Protein AF-A0A0D2M212-F1 (afdb_monomer)

Mean predicted aligned error: 7.43 Å

Organism: NCBI:txid145388

Solvent-accessible surface area (backbone atoms only — not comparable to full-atom values): 12992 Å² total; per-residue (Å²): 137,86,79,83,84,77,84,72,86,78,61,67,94,82,59,93,62,78,84,65,58,40,66,60,49,58,57,50,43,66,72,66,81,38,54,44,72,70,79,87,78,50,67,70,30,49,52,52,36,41,69,75,49,70,38,72,49,71,44,67,70,60,29,54,20,60,76,53,78,27,37,48,73,60,90,92,49,74,48,76,52,71,95,75,75,85,77,50,74,45,52,52,50,21,56,35,40,52,46,41,50,47,68,75,39,73,93,48,60,36,34,25,71,29,61,56,52,104,40,72,70,62,45,46,55,42,41,75,64,66,34,45,63,42,66,79,60,96,60,96,64,57,69,82,61,77,86,69,51,67,67,26,36,40,32,34,18,29,58,38,62,32,46,65,55,56,46,53,43,58,75,46,51,29,35,36,38,46,26,40,18,69,70,56,54,49,52,35,52,51,39,38,59,41,26,76,70,73,40,71,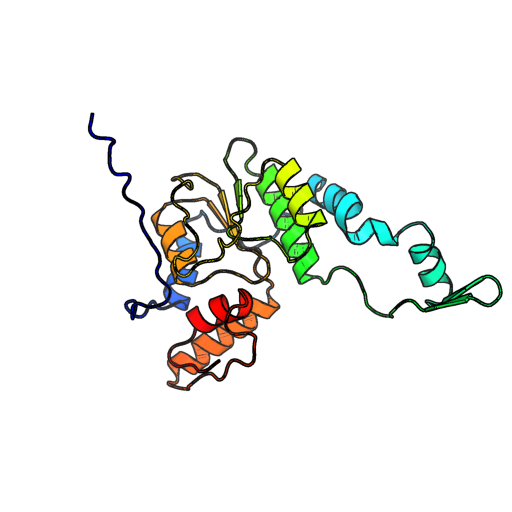44,77,47,92,60,58,76,87,37,62,44,44,46,19,42,54,45,37,37,74,42,71,50,103

pLDDT: mean 86.85, std 16.77, range [31.66, 98.56]

Nearest PDB structures (foldseek):
  3t0g-assembly1_A  TM=9.108E-01  e=2.479E-10  Escherichia coli K-12
  4eb3-assembly2_B  TM=9.133E-01  e=2.996E-10  Escherichia coli K-12
  3dnf-assembly1_A  TM=8.333E-01  e=1.025E-10  Aquifex aeolicus
  3szu-assembly1_A  TM=9.117E-01  e=1.451E-09  Escherichia coli K-12
  3t0f-assembly1_A  TM=8.831E-01  e=3.297E-09  Escherichia coli K-12

Secondary structure (DSSP, 8-state):
-PPP--------TTS------HHHHHHHHHTTS-EE-S----HHHHHHHHHHTGGGGTSHHHHHHHHTTTEEEETTEEEE--SS-S--HHHHHHHHHHHHHHHH-TTS-EEESS-SSS-HHHHHHHHHTTEEE----SSTT----TT--TT-EEEE-TT---HHHHHHHHHTT-EEEE---HHHHHHHHHHHHHHTTTPEEE--S-TT-HHHHHHHHT-SEEE-

Foldseek 3Di:
DDDDDDDFPFDAPPDPPDQDQLVVLVVVQVVLVQEAADQPPDPVLVVCCCVQFDVVCCDDPNVVCVVVVQWDDDPPDIGGHDPDDGDDPLLSLQLSLLVVVCVVCVPAQAEEAAPLDPDPSSSVVSVVSNYHHFHFDPDSGGTGPSVDAAAHEYEYHQLGAASVVSNVCVVRNYRYYYSHRVVLVVLLVVQLVVQVVVDEAEQPDDCPDSSSNRSVNSHDHYDD

Structure (mmCIF, N/CA/C/O backbone):
data_AF-A0A0D2M212-F1
#
_entry.id   AF-A0A0D2M212-F1
#
loop_
_atom_site.group_PDB
_atom_site.id
_atom_site.type_symbol
_atom_site.label_atom_id
_atom_site.label_alt_id
_atom_site.label_comp_id
_atom_site.label_asym_id
_atom_site.label_entity_id
_atom_site.label_seq_id
_atom_site.pdbx_PDB_ins_code
_atom_site.Cartn_x
_atom_site.Cartn_y
_atom_site.Cartn_z
_atom_site.occupancy
_atom_site.B_iso_or_equiv
_atom_site.auth_seq_id
_atom_site.auth_comp_id
_atom_site.auth_asym_id
_atom_site.auth_atom_id
_atom_site.pdbx_PDB_model_num
ATOM 1 N N . MET A 1 1 ? -10.800 -11.133 -42.461 1.00 39.03 1 MET A N 1
ATOM 2 C CA . MET A 1 1 ? -9.713 -10.424 -41.746 1.00 39.03 1 MET A CA 1
ATOM 3 C C . MET A 1 1 ? -9.481 -11.093 -40.395 1.00 39.03 1 MET A C 1
ATOM 5 O O . MET A 1 1 ? -10.387 -11.102 -39.574 1.00 39.03 1 MET A O 1
ATOM 9 N N . ARG A 1 2 ? -8.319 -11.727 -40.180 1.00 34.31 2 ARG A N 1
ATOM 10 C CA . ARG A 1 2 ? -7.950 -12.354 -38.897 1.00 34.31 2 ARG A CA 1
ATOM 11 C C . ARG A 1 2 ? -7.341 -11.286 -37.981 1.00 34.31 2 ARG A C 1
ATOM 13 O O . ARG A 1 2 ? -6.328 -10.701 -38.344 1.00 34.31 2 ARG A O 1
ATOM 20 N N . ARG A 1 3 ? -7.952 -11.023 -36.819 1.00 31.66 3 ARG A N 1
ATOM 21 C CA . ARG A 1 3 ? -7.343 -10.195 -35.761 1.00 31.66 3 ARG A CA 1
ATOM 22 C C . ARG A 1 3 ? -6.162 -10.951 -35.120 1.00 31.66 3 ARG A C 1
ATOM 24 O O . ARG A 1 3 ? -6.264 -12.172 -34.974 1.00 31.66 3 ARG A O 1
ATOM 31 N N . PRO A 1 4 ? -5.068 -10.276 -34.721 1.00 34.84 4 PRO A N 1
ATOM 32 C CA . PRO A 1 4 ? -3.938 -10.940 -34.083 1.00 34.84 4 PRO A CA 1
ATOM 33 C C . PRO A 1 4 ? -4.312 -11.378 -32.660 1.00 34.84 4 PRO A C 1
ATOM 35 O O . PRO A 1 4 ? -4.942 -10.627 -31.915 1.00 34.84 4 PRO A O 1
ATOM 38 N N . ARG A 1 5 ? -3.917 -12.598 -32.273 1.00 34.81 5 ARG A N 1
ATOM 39 C CA . ARG A 1 5 ? -4.005 -13.077 -30.886 1.00 34.81 5 ARG A CA 1
ATOM 40 C C . ARG A 1 5 ? -2.928 -12.377 -30.056 1.00 34.81 5 ARG A C 1
ATOM 42 O O . ARG A 1 5 ? -1.746 -12.653 -30.237 1.00 34.81 5 ARG A O 1
ATOM 49 N N . LEU A 1 6 ? -3.339 -11.509 -29.136 1.00 36.44 6 LEU A N 1
ATOM 50 C CA . LEU A 1 6 ? -2.488 -11.061 -28.036 1.00 36.44 6 LEU A CA 1
ATOM 51 C C . LEU A 1 6 ? -2.307 -12.228 -27.057 1.00 36.44 6 LEU A C 1
ATOM 53 O O . LEU A 1 6 ? -3.276 -12.816 -26.577 1.00 36.44 6 LEU A O 1
ATOM 57 N N . SER A 1 7 ? -1.051 -12.585 -26.806 1.00 40.47 7 SER A N 1
ATOM 58 C CA . SER A 1 7 ? -0.651 -13.577 -25.811 1.00 40.47 7 SER A CA 1
ATOM 59 C C . SER A 1 7 ? -0.873 -13.008 -24.405 1.00 40.47 7 SER A C 1
ATOM 61 O O . SER A 1 7 ? -0.043 -12.249 -23.910 1.00 40.47 7 SER A O 1
ATOM 63 N N . SER A 1 8 ? -1.995 -13.356 -23.768 1.00 39.81 8 SER A N 1
ATOM 64 C CA . SER A 1 8 ? -2.246 -13.075 -22.349 1.00 39.81 8 SER A CA 1
ATOM 65 C C . SER A 1 8 ? -1.469 -14.079 -21.488 1.00 39.81 8 SER A C 1
ATOM 67 O O . SER A 1 8 ? -1.813 -15.266 -21.478 1.00 39.81 8 SER A O 1
ATOM 69 N N . THR A 1 9 ? -0.447 -13.642 -20.755 1.00 40.59 9 THR A N 1
ATOM 70 C CA . THR A 1 9 ? 0.157 -14.471 -19.701 1.00 40.59 9 THR A CA 1
ATOM 71 C C . THR A 1 9 ? -0.757 -14.417 -18.479 1.00 40.59 9 THR A C 1
ATOM 73 O O . THR A 1 9 ? -0.818 -13.395 -17.800 1.00 40.59 9 THR A O 1
ATOM 76 N N . ARG A 1 10 ? -1.507 -15.501 -18.260 1.00 46.44 10 ARG A N 1
ATOM 77 C CA . ARG A 1 10 ? -2.508 -15.664 -17.194 1.00 46.44 10 ARG A CA 1
ATOM 78 C C . ARG A 1 10 ? -1.856 -16.188 -15.918 1.00 46.44 10 ARG A C 1
ATOM 80 O O . ARG A 1 10 ? -0.958 -17.022 -16.001 1.00 46.44 10 ARG A O 1
ATOM 87 N N . VAL A 1 11 ? -2.369 -15.784 -14.760 1.00 40.16 11 VAL A N 1
ATOM 88 C CA . VAL A 1 11 ? -2.070 -16.431 -13.477 1.00 40.16 11 VAL A CA 1
ATOM 89 C C . VAL A 1 11 ? -3.385 -17.007 -12.949 1.00 40.16 11 VAL A C 1
ATOM 91 O O . VAL A 1 11 ? -4.228 -16.278 -12.444 1.00 40.16 11 VAL A O 1
ATOM 94 N N . ASN A 1 12 ? -3.594 -18.313 -13.142 1.00 36.75 12 ASN A N 1
ATOM 95 C CA . ASN A 1 12 ? -4.736 -19.032 -12.571 1.00 36.75 12 ASN A CA 1
ATOM 96 C C . ASN A 1 12 ? -4.451 -19.374 -11.103 1.00 36.75 12 ASN A C 1
ATOM 98 O O . ASN A 1 12 ? -3.394 -19.922 -10.798 1.00 36.75 12 ASN A O 1
ATOM 102 N N . ALA A 1 13 ? -5.437 -19.167 -10.229 1.00 40.59 13 ALA A N 1
ATOM 103 C CA . ALA A 1 13 ? -5.390 -19.543 -8.814 1.00 40.59 13 ALA A CA 1
ATOM 104 C C . ALA A 1 13 ? -5.692 -21.037 -8.532 1.00 40.59 13 ALA A C 1
ATOM 106 O O . ALA A 1 13 ? -5.867 -21.417 -7.380 1.00 40.59 13 ALA A O 1
ATOM 107 N N . THR A 1 14 ? -5.770 -21.906 -9.548 1.00 33.16 14 THR A N 1
ATOM 108 C CA . THR A 1 14 ? -6.187 -23.319 -9.372 1.00 33.16 14 THR A CA 1
ATOM 109 C C . THR A 1 14 ? -5.356 -24.352 -10.135 1.00 33.16 14 THR A C 1
ATOM 111 O O . THR A 1 14 ? -5.768 -25.498 -10.287 1.00 33.16 14 THR A O 1
ATOM 114 N N . VAL A 1 15 ? -4.146 -24.004 -10.568 1.00 32.44 15 VAL A N 1
ATOM 115 C CA . VAL A 1 15 ? -3.160 -25.011 -10.987 1.00 32.44 15 VAL A CA 1
ATOM 116 C C . VAL A 1 15 ? -2.199 -25.183 -9.822 1.00 32.44 15 VAL A C 1
ATOM 118 O O . VAL A 1 15 ? -1.800 -24.179 -9.237 1.00 32.44 15 VAL A O 1
ATOM 121 N N . ALA A 1 16 ? -1.845 -26.422 -9.471 1.00 37.84 16 ALA A N 1
ATOM 122 C CA . ALA A 1 16 ? -0.715 -26.709 -8.594 1.00 37.84 16 ALA A CA 1
ATOM 123 C C . ALA A 1 16 ? 0.547 -26.120 -9.244 1.00 37.84 16 ALA A C 1
ATOM 125 O O . ALA A 1 16 ? 1.235 -26.779 -10.016 1.00 37.84 16 ALA A O 1
ATOM 126 N N . ALA A 1 17 ? 0.758 -24.823 -9.033 1.00 43.62 17 ALA A N 1
ATOM 127 C CA . ALA A 1 17 ? 1.899 -24.092 -9.522 1.00 43.62 17 ALA A CA 1
ATOM 128 C C . ALA A 1 17 ? 3.117 -24.690 -8.833 1.00 43.62 17 ALA A C 1
ATOM 130 O O . ALA A 1 17 ? 3.077 -24.922 -7.620 1.00 43.62 17 ALA A O 1
ATOM 131 N N . ASP A 1 18 ? 4.171 -24.949 -9.607 1.00 50.25 18 ASP A N 1
ATOM 132 C CA . ASP A 1 18 ? 5.467 -25.323 -9.061 1.00 50.25 18 ASP A CA 1
ATOM 133 C C . ASP A 1 18 ? 5.751 -24.468 -7.833 1.00 50.25 18 ASP A C 1
ATOM 135 O O . ASP A 1 18 ? 5.613 -23.243 -7.853 1.00 50.25 18 ASP A O 1
ATOM 139 N N . LYS A 1 19 ? 6.043 -25.145 -6.728 1.00 64.25 19 LYS A N 1
ATOM 140 C CA . LYS A 1 19 ? 6.086 -24.544 -5.403 1.00 64.25 19 LYS A CA 1
ATOM 141 C C . LYS A 1 19 ? 7.136 -23.433 -5.383 1.00 64.25 19 LYS A C 1
ATOM 143 O O . LYS A 1 19 ? 8.337 -23.700 -5.343 1.00 64.25 19 LYS A O 1
ATOM 148 N N . VAL A 1 20 ? 6.692 -22.182 -5.445 1.00 74.81 20 VAL A N 1
ATOM 149 C CA . VAL A 1 20 ? 7.597 -21.035 -5.491 1.00 74.81 20 VAL A CA 1
ATOM 150 C C . VAL A 1 20 ? 8.064 -20.715 -4.070 1.00 74.81 20 VAL A C 1
ATOM 152 O O . VAL A 1 20 ? 7.249 -20.411 -3.203 1.00 74.81 20 VAL A O 1
ATOM 155 N N . ASP A 1 21 ? 9.376 -20.747 -3.810 1.00 85.94 21 ASP A N 1
ATOM 156 C CA . ASP A 1 21 ? 9.927 -20.296 -2.522 1.00 85.94 21 ASP A CA 1
ATOM 157 C C . ASP A 1 21 ? 9.739 -18.772 -2.390 1.00 85.94 21 ASP A C 1
ATOM 159 O O . ASP A 1 21 ? 10.520 -17.971 -2.920 1.00 85.94 21 ASP A O 1
ATOM 163 N N . GLY A 1 22 ? 8.703 -18.362 -1.651 1.00 85.38 22 GLY A N 1
ATOM 164 C CA . GLY A 1 22 ? 8.360 -16.956 -1.431 1.00 85.38 22 GLY A CA 1
ATOM 165 C C . GLY A 1 22 ? 9.480 -16.136 -0.788 1.00 85.38 22 GLY A C 1
ATOM 166 O O . GLY A 1 22 ? 9.656 -14.955 -1.106 1.00 85.38 22 GLY A O 1
ATOM 167 N N . ARG A 1 23 ? 10.318 -16.746 0.060 1.00 85.38 23 ARG A N 1
ATOM 168 C CA . ARG A 1 23 ? 11.486 -16.066 0.638 1.00 85.38 23 ARG A CA 1
ATOM 169 C C . ARG A 1 23 ? 12.573 -15.863 -0.409 1.00 85.38 23 ARG A C 1
ATOM 171 O O . ARG A 1 23 ? 13.210 -14.806 -0.418 1.00 85.38 23 ARG A O 1
ATOM 178 N N . ALA A 1 24 ? 12.808 -16.853 -1.269 1.00 89.88 24 ALA A N 1
ATOM 179 C CA . ALA A 1 24 ? 13.764 -16.738 -2.366 1.00 89.88 24 ALA A CA 1
ATOM 180 C C . ALA A 1 24 ? 13.327 -15.654 -3.362 1.00 89.88 24 ALA A C 1
ATOM 182 O O . ALA A 1 24 ? 14.145 -14.801 -3.720 1.00 89.88 24 ALA A O 1
ATOM 183 N N . VAL A 1 25 ? 12.037 -15.608 -3.717 1.00 91.69 25 VAL A N 1
ATOM 184 C CA . VAL A 1 25 ? 11.468 -14.541 -4.554 1.00 91.69 25 VAL A CA 1
ATOM 185 C C . VAL A 1 25 ? 11.698 -13.181 -3.909 1.00 91.69 25 VAL A C 1
ATOM 187 O O . VAL A 1 25 ? 12.367 -12.344 -4.512 1.00 91.69 25 VAL A O 1
ATOM 190 N N . ARG A 1 26 ? 11.277 -12.973 -2.656 1.00 89.56 26 ARG A N 1
ATOM 191 C CA . ARG A 1 26 ? 11.462 -11.686 -1.958 1.00 89.56 26 ARG A CA 1
ATOM 192 C C . ARG A 1 26 ? 12.928 -11.264 -1.859 1.00 89.56 26 ARG A C 1
ATOM 194 O O . ARG A 1 26 ? 13.251 -10.094 -2.048 1.00 89.56 26 ARG A O 1
ATOM 201 N N . ARG A 1 27 ? 13.844 -12.205 -1.608 1.00 90.69 27 ARG A N 1
ATOM 202 C CA . ARG A 1 27 ? 15.293 -11.933 -1.616 1.00 90.69 27 ARG A CA 1
ATOM 203 C C . ARG A 1 27 ? 15.795 -11.525 -2.997 1.00 90.69 27 ARG A C 1
ATOM 205 O O . ARG A 1 27 ? 16.669 -10.668 -3.077 1.00 90.69 27 ARG A O 1
ATOM 212 N N . SER A 1 28 ? 15.264 -12.127 -4.059 1.00 94.06 28 SER A N 1
ATOM 213 C CA . SER A 1 28 ? 15.631 -11.780 -5.433 1.00 94.06 28 SER A CA 1
ATOM 214 C C . SER A 1 28 ? 15.182 -10.368 -5.818 1.00 94.06 28 SER A C 1
A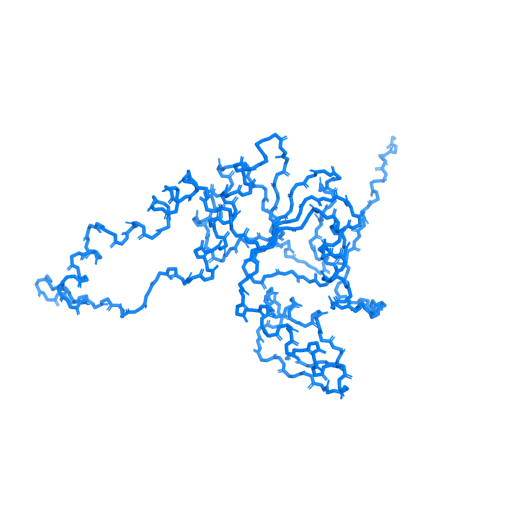TOM 216 O O . SER A 1 28 ? 15.932 -9.692 -6.513 1.00 94.06 28 SER A O 1
ATOM 218 N N . LEU A 1 29 ? 14.044 -9.880 -5.300 1.00 94.38 29 LEU A N 1
ATOM 219 C CA . LEU A 1 29 ? 13.553 -8.522 -5.580 1.00 94.38 29 LEU A CA 1
ATOM 220 C C . LEU A 1 29 ? 14.570 -7.455 -5.163 1.00 94.38 29 LEU A C 1
ATOM 222 O O . LEU A 1 29 ? 14.914 -6.588 -5.961 1.00 94.38 29 LEU A O 1
ATOM 226 N N . ASN A 1 30 ? 15.130 -7.574 -3.955 1.00 91.25 30 ASN A N 1
ATOM 227 C CA . ASN A 1 30 ? 16.130 -6.629 -3.441 1.00 91.25 30 ASN A CA 1
ATOM 228 C C . ASN A 1 30 ? 17.402 -6.563 -4.305 1.00 91.25 30 ASN A C 1
ATOM 230 O O . ASN A 1 30 ? 18.093 -5.552 -4.292 1.00 91.25 30 ASN A O 1
ATOM 234 N N . LYS A 1 31 ? 17.720 -7.624 -5.059 1.00 92.50 31 LYS A N 1
ATOM 235 C CA . LYS A 1 31 ? 18.896 -7.667 -5.944 1.00 92.50 31 LYS A CA 1
ATOM 236 C C . LYS A 1 31 ? 18.672 -6.948 -7.274 1.00 92.50 31 LYS A C 1
ATOM 238 O O . LYS A 1 31 ? 19.630 -6.728 -8.001 1.00 92.50 31 LYS A O 1
ATOM 243 N N . THR A 1 32 ? 17.425 -6.613 -7.611 1.00 92.38 32 THR A N 1
ATOM 244 C CA . THR A 1 32 ? 17.095 -6.002 -8.908 1.00 92.38 32 THR A CA 1
ATOM 245 C C . THR A 1 32 ? 17.429 -4.516 -8.989 1.00 92.38 32 THR A C 1
ATOM 247 O O . THR A 1 32 ? 17.489 -3.988 -10.093 1.00 92.38 32 THR A O 1
ATOM 250 N N . GLY A 1 33 ? 17.567 -3.832 -7.847 1.00 93.69 33 GLY A N 1
ATOM 251 C CA . GLY A 1 33 ? 17.619 -2.366 -7.788 1.00 93.69 33 GLY A CA 1
ATOM 252 C C . GLY A 1 33 ? 16.287 -1.667 -8.104 1.00 93.69 33 GLY A C 1
ATOM 253 O O . GLY A 1 33 ? 16.214 -0.452 -7.990 1.00 93.69 33 GLY A O 1
ATOM 254 N N . ARG A 1 34 ? 15.233 -2.424 -8.443 1.00 96.12 34 ARG A N 1
ATOM 255 C CA . ARG A 1 34 ? 13.911 -1.946 -8.890 1.00 96.12 34 ARG A CA 1
ATOM 256 C C . ARG A 1 34 ? 12.796 -2.271 -7.892 1.00 96.12 34 ARG A C 1
ATOM 258 O O . ARG A 1 34 ? 11.652 -2.497 -8.269 1.00 96.12 34 ARG A O 1
ATOM 265 N N . TYR A 1 35 ? 13.140 -2.413 -6.613 1.00 97.06 35 TYR A N 1
ATOM 266 C CA . TYR A 1 35 ? 12.200 -2.789 -5.556 1.00 97.06 35 TYR A CA 1
ATOM 267 C C . TYR A 1 35 ? 12.380 -1.889 -4.336 1.00 97.06 35 TYR A C 1
ATOM 269 O O . TYR A 1 35 ? 13.415 -1.923 -3.666 1.00 97.06 35 TYR A O 1
ATOM 277 N N . VAL A 1 36 ? 11.351 -1.099 -4.041 1.00 95.62 36 VAL A N 1
ATOM 278 C CA . VAL A 1 36 ? 11.317 -0.131 -2.945 1.00 95.62 36 VAL A CA 1
ATOM 279 C C . VAL A 1 36 ? 10.270 -0.557 -1.927 1.00 95.62 36 VAL A C 1
ATOM 281 O O . VAL A 1 36 ? 9.131 -0.851 -2.266 1.00 95.62 36 VAL A O 1
ATOM 284 N N . ARG A 1 37 ? 10.648 -0.560 -0.646 1.00 94.00 37 ARG A N 1
ATOM 285 C CA . ARG A 1 37 ? 9.749 -0.894 0.477 1.00 94.00 37 ARG A CA 1
ATOM 286 C C . ARG A 1 37 ? 9.812 0.124 1.616 1.00 94.00 37 ARG A C 1
ATOM 288 O O . ARG A 1 37 ? 9.262 -0.095 2.694 1.00 94.00 37 ARG A O 1
ATOM 295 N N . LYS A 1 38 ? 10.532 1.227 1.443 1.00 90.06 38 LYS A N 1
ATOM 296 C CA . LYS A 1 38 ? 10.665 2.264 2.470 1.00 90.06 38 LYS A CA 1
ATOM 297 C C . LYS A 1 38 ? 10.147 3.585 1.912 1.00 90.06 38 LYS A C 1
ATOM 299 O O . LYS A 1 38 ? 10.481 3.878 0.769 1.00 90.06 38 LYS A O 1
ATOM 304 N N . PRO A 1 39 ? 9.369 4.348 2.698 1.00 84.38 39 PRO A N 1
ATOM 305 C CA . PRO A 1 39 ? 8.999 5.698 2.315 1.00 84.38 39 PRO A CA 1
ATOM 306 C C . PRO A 1 39 ? 10.236 6.577 2.141 1.00 84.38 39 PRO A C 1
ATOM 308 O O . PRO A 1 39 ? 11.210 6.416 2.886 1.00 84.38 39 PRO A O 1
ATOM 311 N N . VAL A 1 40 ? 10.170 7.508 1.197 1.00 84.31 40 VAL A N 1
ATOM 312 C CA . VAL A 1 40 ? 11.254 8.455 0.883 1.00 84.31 40 VAL A CA 1
ATOM 313 C C . VAL A 1 40 ? 11.115 9.759 1.689 1.00 84.31 40 VAL A C 1
ATOM 315 O O . VAL A 1 40 ? 12.080 10.509 1.794 1.00 84.31 40 VAL A O 1
ATOM 318 N N . LYS A 1 41 ? 9.974 9.970 2.372 1.00 79.75 41 LYS A N 1
ATOM 319 C CA . LYS A 1 41 ? 9.641 11.177 3.157 1.00 79.75 41 LYS A CA 1
ATOM 320 C C . LYS A 1 41 ? 9.649 12.448 2.301 1.00 79.75 41 LYS A C 1
ATOM 322 O O . LYS A 1 41 ? 10.180 13.476 2.711 1.00 79.75 41 LYS A O 1
ATOM 327 N N . ASP A 1 42 ? 9.044 12.362 1.124 1.00 88.00 42 ASP A N 1
ATOM 328 C CA . ASP A 1 42 ? 8.865 13.496 0.217 1.00 88.00 42 ASP A CA 1
ATOM 329 C C . ASP A 1 42 ? 7.923 14.562 0.829 1.00 88.00 42 ASP A C 1
ATOM 331 O O . ASP A 1 42 ? 6.803 14.210 1.216 1.00 88.00 42 ASP A O 1
ATOM 335 N N . PRO A 1 43 ? 8.328 15.847 0.925 1.00 89.06 43 PRO A N 1
ATOM 336 C CA . PRO A 1 43 ? 7.494 16.910 1.491 1.00 89.06 43 PRO A CA 1
ATOM 337 C C . PRO A 1 43 ? 6.131 17.055 0.809 1.00 89.06 43 PRO A C 1
ATOM 339 O O . PRO A 1 43 ? 5.117 17.089 1.501 1.00 89.06 43 PRO A O 1
ATOM 342 N N . LYS A 1 44 ? 6.084 17.021 -0.530 1.00 90.50 44 LYS A N 1
ATOM 343 C CA . LYS A 1 44 ? 4.834 17.150 -1.297 1.00 90.50 44 LYS A CA 1
ATOM 344 C C . LYS A 1 44 ? 3.858 16.009 -0.996 1.00 90.50 44 LYS A C 1
ATOM 346 O O . LYS A 1 44 ? 2.654 16.212 -0.877 1.00 90.50 44 LYS A O 1
ATOM 351 N N . SER A 1 45 ? 4.376 14.794 -0.829 1.00 89.19 45 SER A N 1
ATOM 352 C CA . SER A 1 45 ? 3.569 13.640 -0.421 1.00 89.19 45 SER A CA 1
ATOM 353 C C . SER A 1 45 ? 3.048 13.758 1.014 1.00 89.19 45 SER A C 1
ATOM 355 O O . SER A 1 45 ? 1.976 13.236 1.307 1.00 89.19 45 SER A O 1
ATOM 357 N N . ASN A 1 46 ? 3.777 14.427 1.916 1.00 86.38 46 ASN A N 1
ATOM 358 C CA . ASN A 1 46 ? 3.290 14.689 3.274 1.00 86.38 46 ASN A CA 1
ATOM 359 C C . ASN A 1 46 ? 2.172 15.739 3.276 1.00 86.38 46 ASN A C 1
ATOM 361 O O . ASN A 1 46 ? 1.182 15.534 3.969 1.00 86.38 46 ASN A O 1
ATOM 365 N N . GLU A 1 47 ? 2.287 16.794 2.468 1.00 88.88 47 GLU A N 1
ATOM 366 C CA . GLU A 1 47 ? 1.227 17.800 2.298 1.00 88.88 47 GLU A CA 1
ATOM 367 C C . GLU A 1 47 ? -0.068 17.154 1.781 1.00 88.88 47 GLU A C 1
ATOM 369 O O . GLU A 1 47 ? -1.124 17.322 2.385 1.00 88.88 47 GLU A O 1
ATOM 374 N N . LEU A 1 48 ? 0.022 16.298 0.754 1.00 88.81 48 LEU A N 1
ATOM 375 C CA . LEU A 1 48 ? -1.128 15.525 0.262 1.00 88.81 48 LEU A CA 1
ATOM 376 C C . LEU A 1 48 ? -1.723 14.595 1.330 1.00 88.81 48 LEU A C 1
ATOM 378 O O . LEU A 1 48 ? -2.928 14.359 1.352 1.00 88.81 48 LEU A O 1
ATOM 382 N N . MET A 1 49 ? -0.896 14.030 2.213 1.00 88.94 49 MET A N 1
ATOM 383 C CA . MET A 1 49 ? -1.382 13.215 3.331 1.00 88.94 49 MET A CA 1
ATOM 384 C C . MET A 1 49 ? -2.084 14.045 4.404 1.00 88.94 49 MET A C 1
ATOM 386 O O . MET A 1 49 ? -2.993 13.533 5.057 1.00 88.94 49 MET A O 1
ATOM 390 N N . GLU A 1 50 ? -1.668 15.290 4.606 1.00 85.00 50 GLU A N 1
ATOM 391 C CA . GLU A 1 50 ? -2.320 16.208 5.530 1.00 85.00 50 GLU A CA 1
ATOM 392 C C . GLU A 1 50 ? -3.665 16.667 4.961 1.00 85.00 50 GLU A C 1
ATOM 394 O O . GLU A 1 50 ? -4.666 16.594 5.662 1.00 85.00 50 GLU A O 1
ATOM 399 N N . GLU A 1 51 ? -3.730 16.995 3.672 1.00 85.31 51 GLU A N 1
ATOM 400 C CA . GLU A 1 51 ? -4.967 17.398 2.996 1.00 85.31 51 GLU A CA 1
ATOM 401 C C . GLU A 1 51 ? -5.975 16.243 2.836 1.00 85.31 51 GLU A C 1
ATOM 403 O O . GLU A 1 51 ? -7.138 16.361 3.217 1.00 85.31 51 GLU A O 1
ATOM 408 N N . HIS A 1 52 ? -5.544 15.104 2.282 1.00 81.25 52 HIS A N 1
ATOM 409 C CA . HIS A 1 52 ? -6.436 13.996 1.908 1.00 81.25 52 HIS A CA 1
ATOM 410 C C . HIS A 1 52 ? -6.566 12.906 2.975 1.00 81.25 52 HIS A C 1
ATOM 412 O O . HIS A 1 52 ? -7.518 12.121 2.961 1.00 81.25 52 HIS A O 1
ATOM 418 N N . GLY A 1 53 ? -5.554 12.779 3.829 1.00 74.00 53 GLY A N 1
ATOM 419 C CA . GLY A 1 53 ? -5.472 11.768 4.872 1.00 74.00 53 GLY A CA 1
ATOM 420 C C . GLY A 1 53 ? -5.940 12.350 6.193 1.00 74.00 53 GLY A C 1
ATOM 421 O O . GLY A 1 53 ? -7.091 12.709 6.346 1.00 74.00 53 GLY A O 1
ATOM 422 N N . VAL A 1 54 ? -5.056 12.446 7.177 1.00 66.31 54 VAL A N 1
ATOM 423 C CA . VAL A 1 54 ? -5.424 12.691 8.582 1.00 66.31 54 VAL A CA 1
ATOM 424 C C . VAL A 1 54 ? -6.037 14.072 8.879 1.00 66.31 54 VAL A C 1
ATOM 426 O O . VAL A 1 54 ? -6.665 14.237 9.932 1.00 66.31 54 VAL A O 1
ATOM 429 N N . GLY A 1 55 ? -5.899 15.058 7.984 1.00 64.69 55 GLY A N 1
ATOM 430 C CA . GLY A 1 55 ? -6.336 16.437 8.230 1.00 64.69 55 GLY A CA 1
ATOM 431 C C . GLY A 1 55 ? -7.846 16.648 8.279 1.00 64.69 55 GLY A C 1
ATOM 432 O O . GLY A 1 55 ? -8.284 17.612 8.897 1.00 64.69 55 GLY A O 1
ATOM 433 N N . TYR A 1 56 ? -8.683 15.725 7.786 1.00 69.12 56 TYR A N 1
ATOM 434 C CA . TYR A 1 56 ? -10.143 15.843 7.983 1.00 69.12 56 TYR A CA 1
ATOM 435 C C . TYR A 1 56 ? -10.544 15.883 9.470 1.00 69.12 56 TYR A C 1
ATOM 437 O O . TYR A 1 56 ? -11.642 16.312 9.815 1.00 69.12 56 TYR A O 1
ATOM 445 N N . SER A 1 57 ? -9.661 15.424 10.364 1.00 75.06 57 SER A N 1
ATOM 446 C CA . SER A 1 57 ? -9.876 15.403 11.814 1.00 75.06 57 SER A CA 1
ATOM 447 C C . SER A 1 57 ? -9.221 16.568 12.568 1.00 75.06 57 SER A C 1
ATOM 449 O O . SER A 1 57 ? -9.304 16.605 13.799 1.00 75.06 57 SER A O 1
ATOM 451 N N . SER A 1 58 ? -8.544 17.487 11.866 1.00 79.62 58 SER A N 1
ATOM 452 C CA . SER A 1 58 ? -7.856 18.637 12.471 1.00 79.62 58 SER A CA 1
ATOM 453 C C . SER A 1 58 ? -8.738 19.884 12.573 1.00 79.62 58 SER A C 1
ATOM 455 O O . SER A 1 58 ? -8.394 20.812 13.299 1.00 79.62 58 SER A O 1
ATOM 457 N N . THR A 1 59 ? -9.897 19.897 11.908 1.00 84.38 59 THR A N 1
ATOM 458 C CA . THR A 1 59 ? -10.873 20.995 11.970 1.00 84.38 59 THR A CA 1
ATOM 459 C C . THR A 1 59 ? -12.309 20.478 12.144 1.00 84.38 59 THR A C 1
ATOM 461 O O . THR A 1 59 ? -12.570 19.272 12.147 1.00 84.38 59 THR A O 1
ATOM 464 N N . GLY A 1 60 ? -13.260 21.396 12.337 1.00 88.25 60 GLY A N 1
ATOM 465 C CA . GLY A 1 60 ? -14.687 21.080 12.428 1.00 88.25 60 GLY A CA 1
ATOM 466 C C . GLY A 1 60 ? -15.090 20.325 13.700 1.00 88.25 60 GLY A C 1
ATOM 467 O O . GLY A 1 60 ? -14.418 20.391 14.730 1.00 88.25 60 GLY A O 1
ATOM 468 N N . LEU A 1 61 ? -16.220 19.615 13.627 1.00 89.94 61 LEU A N 1
ATOM 469 C CA . LEU A 1 61 ? -16.828 18.945 14.781 1.00 89.94 61 LEU A CA 1
ATOM 470 C C . LEU A 1 61 ? -15.910 17.875 15.389 1.00 89.94 61 LEU A C 1
ATOM 472 O O . LEU A 1 61 ? -15.796 17.793 16.606 1.00 89.94 61 LEU A O 1
ATOM 476 N N . VAL A 1 62 ? -15.217 17.086 14.563 1.00 90.06 62 VAL A N 1
ATOM 477 C CA . VAL A 1 62 ? -14.310 16.031 15.048 1.00 90.06 62 VAL A CA 1
ATOM 478 C C . VAL A 1 62 ? -13.168 16.627 15.871 1.00 90.06 62 VAL A C 1
ATOM 480 O O . VAL A 1 62 ? -12.866 16.110 16.945 1.00 90.06 62 VAL A O 1
ATOM 483 N N . ALA A 1 63 ? -12.567 17.731 15.417 1.00 88.94 63 ALA A N 1
ATOM 484 C CA . ALA A 1 63 ? -11.519 18.416 16.172 1.00 88.94 63 ALA A CA 1
ATOM 485 C C . ALA A 1 63 ? -12.038 18.946 17.518 1.00 88.94 63 ALA A C 1
ATOM 487 O O . ALA A 1 63 ? -11.432 18.676 18.552 1.00 88.94 63 ALA A O 1
ATOM 488 N N . GLN A 1 64 ? -13.209 19.594 17.521 1.00 89.88 64 GLN A N 1
ATOM 489 C CA . GLN A 1 64 ? -13.856 20.078 18.749 1.00 89.88 64 GLN A CA 1
ATOM 490 C C . GLN A 1 64 ? -14.141 18.935 19.733 1.00 89.88 64 GLN A C 1
ATOM 492 O O . GLN A 1 64 ? -13.832 19.035 20.918 1.00 89.88 64 GLN A O 1
ATOM 497 N N . MET A 1 65 ? -14.673 17.813 19.240 1.00 92.88 65 MET A N 1
ATOM 498 C CA . MET A 1 65 ? -14.954 16.631 20.055 1.00 92.88 65 MET A CA 1
ATOM 499 C C . MET A 1 65 ? -13.694 16.075 20.721 1.00 92.88 65 MET A C 1
ATOM 501 O O . MET A 1 65 ? -13.755 15.664 21.876 1.00 92.88 65 MET A O 1
ATOM 505 N N . ARG A 1 66 ? -12.541 16.072 20.037 1.00 89.12 66 ARG A N 1
ATOM 506 C CA . ARG A 1 66 ? -11.273 15.584 20.614 1.00 89.12 66 ARG A CA 1
ATOM 507 C C . ARG A 1 66 ? -10.816 16.419 21.808 1.00 89.12 66 ARG A C 1
ATOM 509 O O . ARG A 1 66 ? -10.283 15.858 22.762 1.00 89.12 66 ARG A O 1
ATOM 516 N N . GLU A 1 67 ? -11.029 17.730 21.761 1.00 90.31 67 GLU A N 1
ATOM 517 C CA . GLU A 1 67 ? -10.707 18.648 22.862 1.00 90.31 67 GLU A CA 1
ATOM 518 C C . GLU A 1 67 ? -11.691 18.509 24.034 1.00 90.31 67 GLU A C 1
ATOM 520 O O . GLU A 1 67 ? -11.326 18.737 25.185 1.00 90.31 67 GLU A O 1
ATOM 525 N N . GLN A 1 68 ? -12.918 18.061 23.755 1.00 91.00 68 GLN A N 1
ATOM 526 C CA . GLN A 1 68 ? -14.013 17.921 24.721 1.00 91.00 68 GLN A CA 1
ATOM 527 C C . GLN A 1 68 ? -14.199 16.480 25.224 1.00 91.00 68 GLN A C 1
ATOM 529 O O . GLN A 1 68 ? -15.289 16.072 25.616 1.00 91.00 68 GLN A O 1
ATOM 534 N N . GLY A 1 69 ? -13.132 15.677 25.225 1.00 93.56 69 GLY A N 1
ATOM 535 C CA . GLY A 1 69 ? -13.174 14.325 25.791 1.00 93.56 69 GLY A CA 1
ATOM 536 C C . GLY A 1 69 ? -13.886 13.286 24.919 1.00 93.56 69 GLY A C 1
ATOM 537 O O . GLY A 1 69 ? -14.329 12.263 25.435 1.00 93.56 69 GLY A O 1
ATOM 538 N N . ASN A 1 70 ? -13.931 13.505 23.602 1.00 95.19 70 ASN A N 1
ATOM 539 C CA . ASN A 1 70 ? -14.601 12.673 22.597 1.00 95.19 70 ASN A CA 1
ATOM 540 C C . ASN A 1 70 ? -16.130 12.623 22.730 1.00 95.19 70 ASN A C 1
ATOM 542 O O . ASN A 1 70 ? -16.755 11.660 22.285 1.00 95.19 70 ASN A O 1
ATOM 546 N N . GLU A 1 71 ? -16.748 13.651 23.300 1.00 94.81 71 GLU A N 1
ATOM 547 C CA . GLU A 1 71 ? -18.201 13.769 23.385 1.00 94.81 71 GLU A CA 1
ATOM 548 C C . GLU A 1 71 ? -18.647 15.142 22.889 1.00 94.81 71 GLU A C 1
ATOM 550 O O . GLU A 1 71 ? -17.912 16.125 22.972 1.00 94.81 71 GLU A O 1
ATOM 555 N N . TRP A 1 72 ? -19.852 15.200 22.338 1.00 94.88 72 TRP A N 1
ATOM 556 C CA . TRP A 1 72 ? -20.505 16.448 21.972 1.00 94.88 72 TRP A CA 1
ATOM 557 C C . TRP A 1 72 ? -22.009 16.307 22.145 1.00 94.88 72 TRP A C 1
ATOM 559 O O . TRP A 1 72 ? -22.588 15.269 21.816 1.00 94.88 72 TRP A O 1
ATOM 569 N N . GLN A 1 73 ? -22.641 17.354 22.665 1.00 94.12 73 GLN A N 1
ATOM 570 C CA . GLN A 1 73 ? -24.071 17.373 22.932 1.00 94.12 73 GLN A CA 1
ATOM 571 C C . GLN A 1 73 ? -24.709 18.627 22.339 1.00 94.12 73 GLN A C 1
ATOM 573 O O . GLN A 1 73 ? -24.256 19.743 22.589 1.00 94.12 73 GLN A O 1
ATOM 578 N N . GLN A 1 74 ? -25.806 18.440 21.606 1.00 94.06 74 GLN A N 1
ATOM 579 C CA . GLN A 1 74 ? -26.660 19.526 21.139 1.00 94.06 74 GLN A CA 1
ATOM 580 C C . GLN A 1 74 ? -28.122 19.180 21.412 1.00 94.06 74 GLN A C 1
ATOM 582 O O . GLN A 1 74 ? -28.697 18.282 20.796 1.00 94.06 74 GLN A O 1
ATOM 587 N N . GLY A 1 75 ? -28.720 19.905 22.361 1.00 95.06 75 GLY A N 1
ATOM 588 C CA . GLY A 1 75 ? -30.049 19.587 22.873 1.00 95.06 75 GLY A CA 1
ATOM 589 C C . GLY A 1 75 ? -30.086 18.170 23.449 1.00 95.06 75 GLY A C 1
ATOM 590 O O . GLY A 1 75 ? -29.304 17.824 24.337 1.00 95.06 75 GLY A O 1
ATOM 591 N N . GLU A 1 76 ? -30.981 17.346 22.913 1.00 96.50 76 GLU A N 1
ATOM 592 C CA . GLU A 1 76 ? -31.152 15.946 23.318 1.00 96.50 76 GLU A CA 1
ATOM 593 C C . GLU A 1 76 ? -30.207 14.977 22.586 1.00 96.50 76 GLU A C 1
ATOM 595 O O . GLU A 1 76 ? -30.104 13.812 22.965 1.00 96.50 76 GLU A O 1
ATOM 600 N N . VAL A 1 77 ? -29.495 15.432 21.547 1.00 96.06 77 VAL A N 1
ATOM 601 C CA . VAL A 1 77 ? -28.584 14.580 20.773 1.00 96.06 77 VAL A CA 1
ATOM 602 C C . VAL A 1 77 ? -27.216 14.543 21.442 1.00 96.06 77 VAL A C 1
ATOM 604 O O . VAL A 1 77 ? -26.579 15.579 21.630 1.00 96.06 77 VAL A O 1
ATOM 607 N N . ASN A 1 78 ? -26.742 13.334 21.747 1.00 95.00 78 ASN A N 1
ATOM 608 C CA . ASN A 1 78 ? -25.387 13.073 22.221 1.00 95.00 78 ASN A CA 1
ATOM 609 C C . ASN A 1 78 ? -24.620 12.270 21.164 1.00 95.00 78 ASN A C 1
ATOM 611 O O . ASN A 1 78 ? -25.074 11.215 20.717 1.00 95.00 78 ASN A O 1
ATOM 615 N N . VAL A 1 79 ? -23.452 12.776 20.777 1.00 95.06 79 VAL A N 1
ATOM 616 C CA . VAL A 1 79 ? -22.520 12.119 19.865 1.00 95.06 79 VAL A CA 1
ATOM 617 C C . VAL A 1 79 ? -21.272 11.738 20.652 1.00 95.06 79 VAL A C 1
ATOM 619 O O . VAL A 1 79 ? -20.649 12.580 21.296 1.00 95.06 79 VAL A O 1
ATOM 622 N N . LYS A 1 80 ? -20.872 10.468 20.557 1.00 95.06 80 LYS A N 1
ATOM 623 C CA . LYS A 1 80 ? -19.628 9.961 21.145 1.00 95.06 80 LYS A CA 1
ATOM 624 C C . LYS A 1 80 ? -18.667 9.543 20.050 1.00 95.06 80 LYS A C 1
ATOM 626 O O . LYS A 1 80 ? -18.999 8.716 19.202 1.00 95.06 80 LYS A O 1
ATOM 631 N N . LEU A 1 81 ? -17.467 10.096 20.089 1.00 94.25 81 LEU A N 1
ATOM 632 C CA . LEU A 1 81 ? -16.386 9.755 19.186 1.00 94.25 81 LEU A CA 1
ATOM 633 C C . LEU A 1 81 ? -15.581 8.589 19.773 1.00 94.25 81 LEU A C 1
ATOM 635 O O . LEU A 1 81 ? -15.275 8.543 20.965 1.00 94.25 81 LEU A O 1
ATOM 639 N N . ALA A 1 82 ? -15.244 7.610 18.937 1.00 93.56 82 ALA A N 1
ATOM 640 C CA . ALA A 1 82 ? -14.406 6.498 19.368 1.00 93.56 82 ALA A CA 1
ATOM 641 C C . ALA A 1 82 ? -13.027 7.005 19.828 1.00 93.56 82 ALA A C 1
ATOM 643 O O . ALA A 1 82 ? -12.505 7.986 19.310 1.00 93.56 82 ALA A O 1
ATOM 644 N N . LYS A 1 83 ? -12.384 6.304 20.770 1.00 90.12 83 LYS A N 1
ATOM 645 C CA . LYS A 1 83 ? -11.022 6.662 21.219 1.00 90.12 83 LYS A CA 1
ATOM 646 C C . LYS A 1 83 ? -9.958 6.459 20.133 1.00 90.12 83 LYS A C 1
ATOM 648 O O . LYS A 1 83 ? -8.917 7.102 20.172 1.00 90.12 83 LYS A O 1
ATOM 653 N N . ALA A 1 84 ? -10.211 5.541 19.202 1.00 88.94 84 ALA A N 1
ATOM 654 C CA . ALA A 1 84 ? -9.359 5.250 18.059 1.00 88.94 84 ALA A CA 1
ATOM 655 C C . ALA A 1 84 ? -10.237 5.117 16.810 1.00 88.94 84 ALA A C 1
ATOM 657 O O . ALA A 1 84 ? -11.209 4.362 16.815 1.00 88.94 84 ALA A O 1
ATOM 658 N N . TYR A 1 85 ? -9.907 5.870 15.764 1.00 88.75 85 TYR A N 1
ATOM 659 C CA . TYR A 1 85 ? -10.629 5.924 14.494 1.00 88.75 85 TYR A CA 1
ATOM 660 C C . TYR A 1 85 ? -9.706 6.461 13.397 1.00 88.75 85 TYR A C 1
ATOM 662 O O . TYR A 1 85 ? -8.636 6.998 13.681 1.00 88.75 85 TYR A O 1
ATOM 670 N N . GLY A 1 86 ? -10.141 6.349 12.143 1.00 88.56 86 GLY A N 1
ATOM 671 C CA . GLY A 1 86 ? -9.394 6.860 10.999 1.00 88.56 86 GLY A CA 1
ATOM 672 C C . GLY A 1 86 ? -8.261 5.935 10.564 1.00 88.56 86 GLY A C 1
ATOM 673 O O . GLY A 1 86 ? -8.373 4.710 10.638 1.00 88.56 86 GLY A O 1
ATOM 674 N N . TYR A 1 87 ? -7.190 6.528 10.040 1.00 90.69 87 TYR A N 1
ATOM 675 C CA . TYR A 1 87 ? -6.105 5.775 9.426 1.00 90.69 87 TYR A CA 1
ATOM 676 C C . TYR A 1 87 ? -5.241 5.117 10.498 1.00 90.69 87 TYR A C 1
ATOM 678 O O . TYR A 1 87 ? -4.843 5.737 11.480 1.00 90.69 87 TYR A O 1
ATOM 686 N N . CYS A 1 88 ? -4.907 3.846 10.292 1.00 93.44 88 CYS A N 1
ATOM 687 C CA . CYS A 1 88 ? -3.823 3.233 11.041 1.00 93.44 88 CYS A CA 1
ATOM 688 C C . CYS A 1 88 ? -2.484 3.560 10.366 1.00 93.44 88 CYS A C 1
ATOM 690 O O . CYS A 1 88 ? -2.422 3.855 9.171 1.00 93.44 88 CYS A O 1
ATOM 692 N N . TRP A 1 89 ? -1.384 3.396 11.101 1.00 93.19 89 TRP A N 1
ATOM 693 C CA . TRP A 1 89 ? -0.037 3.636 10.573 1.00 93.19 89 TRP A CA 1
ATOM 694 C C . TRP A 1 89 ? 0.267 2.879 9.266 1.00 93.19 89 TRP A C 1
ATOM 696 O O . TRP A 1 89 ? 0.967 3.387 8.391 1.00 93.19 89 TRP A O 1
ATOM 706 N N . GLY A 1 90 ? -0.253 1.654 9.116 1.00 94.88 90 GLY A N 1
ATOM 707 C CA . GLY A 1 90 ? -0.081 0.864 7.894 1.00 94.88 90 GLY A CA 1
ATOM 708 C C . GLY A 1 90 ? -0.757 1.502 6.680 1.00 94.88 90 GLY A C 1
ATOM 709 O O . GLY A 1 90 ? -0.164 1.531 5.603 1.00 94.88 90 GLY A O 1
ATOM 710 N N . VAL A 1 91 ? -1.955 2.058 6.881 1.00 95.06 91 VAL A N 1
ATOM 711 C CA . VAL A 1 91 ? -2.724 2.775 5.857 1.00 95.06 91 VAL A CA 1
ATOM 712 C C . VAL A 1 91 ? -2.036 4.088 5.494 1.00 95.06 91 VAL A C 1
ATOM 714 O O . VAL A 1 91 ? -1.757 4.305 4.319 1.00 95.06 91 VAL A O 1
ATOM 717 N N . GLU A 1 92 ? -1.673 4.918 6.479 1.00 93.44 92 GLU A N 1
ATOM 718 C CA . GLU A 1 92 ? -0.944 6.174 6.229 1.00 93.44 92 GLU A CA 1
ATOM 719 C C . GLU A 1 92 ? 0.334 5.931 5.429 1.00 93.44 92 GLU A C 1
ATOM 721 O O . GLU A 1 92 ? 0.629 6.625 4.457 1.00 93.44 92 GLU A O 1
ATOM 726 N N . ARG A 1 93 ? 1.092 4.900 5.821 1.00 94.62 93 ARG A N 1
ATOM 727 C CA . ARG A 1 93 ? 2.311 4.513 5.122 1.00 94.62 93 ARG A CA 1
ATOM 728 C C . ARG A 1 93 ? 2.021 4.124 3.674 1.00 94.62 93 ARG A C 1
ATOM 730 O O . ARG A 1 93 ? 2.803 4.509 2.810 1.00 94.62 93 ARG A O 1
ATOM 737 N N . ALA A 1 94 ? 0.969 3.349 3.420 1.00 96.81 94 ALA A N 1
ATOM 738 C CA . ALA A 1 94 ? 0.675 2.856 2.082 1.00 96.81 94 ALA A CA 1
ATOM 739 C C . ALA A 1 94 ? 0.218 3.963 1.132 1.00 96.81 94 ALA A C 1
ATOM 741 O O . ALA A 1 94 ? 0.771 4.089 0.040 1.00 96.81 94 ALA A O 1
ATOM 742 N N . VAL A 1 95 ? -0.708 4.810 1.584 1.00 96.06 95 VAL A N 1
ATOM 743 C CA . VAL A 1 95 ? -1.198 5.952 0.801 1.00 96.06 95 VAL A CA 1
ATOM 744 C C . VAL A 1 95 ? -0.064 6.941 0.527 1.00 96.06 95 VAL A C 1
ATOM 746 O O . VAL A 1 95 ? 0.158 7.304 -0.626 1.00 96.06 95 VAL A O 1
ATOM 749 N N . ARG A 1 96 ? 0.748 7.281 1.542 1.00 95.38 96 ARG A N 1
ATOM 750 C CA . ARG A 1 96 ? 1.918 8.151 1.346 1.00 95.38 96 ARG A CA 1
ATOM 751 C C . ARG A 1 96 ? 2.882 7.581 0.313 1.00 95.38 96 ARG A C 1
ATOM 753 O O . ARG A 1 96 ? 3.335 8.309 -0.557 1.00 95.38 96 ARG A O 1
ATOM 760 N N . MET A 1 97 ? 3.200 6.289 0.395 1.00 97.38 97 MET A N 1
ATOM 761 C CA . MET A 1 97 ? 4.107 5.659 -0.568 1.00 97.38 97 MET A CA 1
ATOM 762 C C . MET A 1 97 ? 3.543 5.647 -1.993 1.00 97.38 97 MET A C 1
ATOM 764 O O . MET A 1 97 ? 4.325 5.674 -2.940 1.00 97.38 97 MET A O 1
ATOM 768 N N . ALA A 1 98 ? 2.219 5.622 -2.164 1.00 97.50 98 ALA A N 1
ATOM 769 C CA . ALA A 1 98 ? 1.604 5.750 -3.481 1.00 97.50 98 ALA A CA 1
ATOM 770 C C . ALA A 1 98 ? 1.780 7.166 -4.060 1.00 97.50 98 ALA A C 1
ATOM 772 O O . ALA A 1 98 ? 2.165 7.298 -5.223 1.00 97.50 98 ALA A O 1
ATOM 773 N N . TYR A 1 99 ? 1.603 8.212 -3.243 1.00 96.75 99 TYR A N 1
ATOM 774 C CA . TYR A 1 99 ? 1.923 9.591 -3.638 1.00 96.75 99 TYR A CA 1
ATOM 775 C C . TYR A 1 99 ? 3.416 9.769 -3.950 1.00 96.75 99 TYR A C 1
ATOM 777 O O . TYR A 1 99 ? 3.770 10.305 -5.000 1.00 96.75 99 TYR A O 1
ATOM 785 N N . GLU A 1 100 ? 4.296 9.229 -3.100 1.00 96.75 100 GLU A N 1
ATOM 786 C CA . GLU A 1 100 ? 5.748 9.261 -3.313 1.00 96.75 100 GLU A CA 1
ATOM 787 C C . GLU A 1 100 ? 6.136 8.564 -4.623 1.00 96.75 100 GLU A C 1
ATOM 789 O O . GLU A 1 100 ? 6.966 9.076 -5.371 1.00 96.75 100 GLU A O 1
ATOM 794 N N . ALA A 1 101 ? 5.521 7.418 -4.935 1.00 97.00 101 ALA A N 1
ATOM 795 C CA . ALA A 1 101 ? 5.759 6.700 -6.183 1.00 97.00 101 ALA A CA 1
ATOM 796 C C . ALA A 1 101 ? 5.345 7.532 -7.401 1.00 97.00 101 ALA A C 1
ATOM 798 O O . ALA A 1 101 ? 6.091 7.610 -8.377 1.00 97.00 101 ALA A O 1
ATOM 799 N N . ARG A 1 102 ? 4.185 8.193 -7.345 1.00 96.19 102 ARG A N 1
ATOM 800 C CA . ARG A 1 102 ? 3.740 9.072 -8.429 1.00 96.19 102 ARG A CA 1
ATOM 801 C C . ARG A 1 102 ? 4.702 10.240 -8.646 1.00 96.19 102 ARG A C 1
ATOM 803 O O . ARG A 1 102 ? 5.042 10.519 -9.796 1.00 96.19 102 ARG A O 1
ATOM 810 N N . ASN A 1 103 ? 5.167 10.870 -7.566 1.00 95.19 103 ASN A N 1
ATOM 811 C CA . ASN A 1 103 ? 6.114 11.988 -7.617 1.00 95.19 103 ASN A CA 1
ATOM 812 C C . ASN A 1 103 ? 7.511 11.562 -8.090 1.00 95.19 103 ASN A C 1
ATOM 814 O O . ASN A 1 103 ? 8.154 12.299 -8.830 1.00 95.19 103 ASN A O 1
ATOM 818 N N . ALA A 1 104 ? 7.984 10.381 -7.688 1.00 94.94 104 ALA A N 1
ATOM 819 C CA . ALA A 1 104 ? 9.305 9.873 -8.058 1.00 94.94 104 ALA A CA 1
ATOM 820 C C . ALA A 1 104 ? 9.401 9.444 -9.531 1.00 94.94 104 ALA A C 1
ATOM 822 O O . ALA A 1 104 ? 10.497 9.380 -10.087 1.00 94.94 104 ALA A O 1
ATOM 823 N N . PHE A 1 105 ? 8.268 9.138 -10.165 1.00 95.69 105 PHE A N 1
ATOM 824 C CA . PHE A 1 105 ? 8.222 8.623 -11.529 1.00 95.69 105 PHE A CA 1
ATOM 825 C C . PHE A 1 105 ? 7.241 9.406 -12.413 1.00 95.69 105 PHE A C 1
ATOM 827 O O . PHE A 1 105 ? 6.351 8.783 -12.984 1.00 95.69 105 PHE A O 1
ATOM 834 N N . PRO A 1 106 ? 7.363 10.737 -12.564 1.00 95.19 106 PRO A N 1
ATOM 835 C CA . PRO A 1 106 ? 6.347 11.571 -13.220 1.00 95.19 106 PRO A CA 1
ATOM 836 C C . PRO A 1 106 ? 6.048 11.144 -14.666 1.00 95.19 106 PRO A C 1
ATOM 838 O O . PRO A 1 106 ? 4.892 11.146 -15.070 1.00 95.19 106 PRO A O 1
ATOM 841 N N . ASP A 1 107 ? 7.054 10.660 -15.399 1.00 96.19 107 ASP A N 1
ATOM 842 C CA . ASP A 1 107 ? 6.922 10.299 -16.820 1.00 96.19 107 ASP A CA 1
ATOM 843 C C . ASP A 1 107 ? 6.549 8.826 -17.067 1.00 96.19 107 ASP A C 1
ATOM 845 O O . ASP A 1 107 ? 6.469 8.376 -18.211 1.00 96.19 107 ASP A O 1
ATOM 849 N N . LYS A 1 108 ? 6.355 8.029 -16.008 1.00 97.44 108 LYS A N 1
ATOM 850 C CA . LYS A 1 108 ? 6.037 6.597 -16.129 1.00 97.44 108 LYS A CA 1
ATOM 851 C C . LYS A 1 108 ? 4.557 6.323 -15.902 1.00 97.44 108 LYS A C 1
ATOM 853 O O . LYS A 1 108 ? 3.876 7.023 -15.155 1.00 97.44 108 LYS A O 1
ATOM 858 N N . ARG A 1 109 ? 4.057 5.227 -16.474 1.00 98.06 109 ARG A N 1
ATOM 859 C CA . ARG A 1 109 ? 2.742 4.694 -16.096 1.00 98.06 109 ARG A CA 1
ATOM 860 C C . ARG A 1 109 ? 2.864 4.010 -14.740 1.00 98.06 109 ARG A C 1
ATOM 862 O O . ARG A 1 109 ? 3.693 3.113 -14.574 1.00 98.06 109 ARG A O 1
ATOM 869 N N . VAL A 1 110 ? 2.049 4.455 -13.791 1.00 98.44 110 VAL A N 1
ATOM 870 C CA . VAL A 1 110 ? 1.996 3.911 -12.435 1.00 98.44 110 VAL A CA 1
ATOM 871 C C . VAL A 1 110 ? 0.708 3.117 -12.294 1.00 98.44 110 VAL A C 1
ATOM 873 O O . VAL A 1 110 ? -0.361 3.561 -12.717 1.00 98.44 110 VAL A O 1
ATOM 876 N N . HIS A 1 111 ? 0.832 1.924 -11.727 1.00 98.12 111 HIS A N 1
ATOM 877 C CA . HIS A 1 111 ? -0.255 0.971 -11.580 1.00 98.12 111 HIS A CA 1
ATOM 878 C C . HIS A 1 111 ? -0.312 0.460 -10.146 1.00 98.12 111 HIS A C 1
ATOM 880 O O . HIS A 1 111 ? 0.736 0.206 -9.558 1.00 98.12 111 HIS A O 1
ATOM 886 N N . ILE A 1 112 ? -1.501 0.227 -9.602 1.00 97.31 112 ILE A N 1
ATOM 887 C CA . ILE A 1 112 ? -1.700 -0.527 -8.361 1.00 97.31 112 ILE A CA 1
ATOM 888 C C . ILE A 1 112 ? -2.390 -1.839 -8.711 1.00 97.31 112 ILE A C 1
ATOM 890 O O . ILE A 1 112 ? -3.361 -1.868 -9.462 1.00 97.31 112 ILE A O 1
ATOM 894 N N . THR A 1 113 ? -1.865 -2.935 -8.174 1.00 94.69 113 THR A N 1
ATOM 895 C CA . THR A 1 113 ? -2.381 -4.299 -8.415 1.00 94.69 113 THR A CA 1
ATOM 896 C C . THR A 1 113 ? -3.786 -4.539 -7.851 1.00 94.69 113 THR A C 1
ATOM 898 O O . THR A 1 113 ? -4.435 -5.517 -8.211 1.00 94.69 113 THR A O 1
ATOM 901 N N . ASN A 1 114 ? -4.258 -3.664 -6.965 1.00 91.88 114 ASN A N 1
ATOM 902 C CA . ASN A 1 114 ? -5.645 -3.547 -6.527 1.00 91.88 114 ASN A CA 1
ATOM 903 C C . ASN A 1 114 ? -5.899 -2.136 -5.996 1.00 91.88 114 ASN A C 1
ATOM 905 O O . ASN A 1 114 ? -5.006 -1.294 -6.043 1.00 91.88 114 ASN A O 1
ATOM 909 N N . GLU A 1 115 ? -7.066 -1.900 -5.410 1.00 94.62 115 GLU A N 1
ATOM 910 C CA . GLU A 1 115 ? -7.253 -0.821 -4.446 1.00 94.62 115 GLU A CA 1
ATOM 911 C C . GLU A 1 115 ? -6.073 -0.731 -3.454 1.00 94.62 115 GLU A C 1
ATOM 913 O O . GLU A 1 115 ? -5.632 -1.746 -2.907 1.00 94.62 115 GLU A O 1
ATOM 918 N N . ILE A 1 116 ? -5.561 0.482 -3.192 1.00 96.50 116 ILE A N 1
ATOM 919 C CA . ILE A 1 116 ? -4.453 0.682 -2.233 1.00 96.50 116 ILE A CA 1
ATOM 920 C C . ILE A 1 116 ? -4.864 0.224 -0.825 1.00 96.50 116 ILE A C 1
ATOM 922 O O . ILE A 1 116 ? -4.063 -0.367 -0.093 1.00 96.50 116 ILE A O 1
ATOM 926 N N . ILE A 1 117 ? -6.128 0.513 -0.498 1.00 95.69 117 ILE A N 1
ATOM 927 C CA . ILE A 1 117 ? -6.919 0.163 0.683 1.00 95.69 117 ILE A CA 1
ATOM 928 C C . ILE A 1 117 ? -8.397 0.127 0.254 1.00 95.69 117 ILE A C 1
ATOM 930 O O . ILE A 1 117 ? -8.749 0.788 -0.720 1.00 95.69 117 ILE A O 1
ATOM 934 N N . HIS A 1 118 ? -9.279 -0.534 1.006 1.00 94.75 118 HIS A N 1
ATOM 935 C CA . HIS A 1 118 ? -10.726 -0.557 0.739 1.00 94.75 118 HIS A CA 1
ATOM 936 C C . HIS A 1 118 ? -11.406 0.758 1.154 1.00 94.75 118 HIS A C 1
ATOM 938 O O . HIS A 1 118 ? -12.192 0.813 2.099 1.00 94.75 118 HIS A O 1
ATOM 944 N N . ASN A 1 119 ? -11.039 1.846 0.480 1.00 94.19 119 ASN A N 1
ATOM 945 C CA . ASN A 1 119 ? -11.634 3.163 0.637 1.00 94.19 119 ASN A CA 1
ATOM 946 C C . ASN A 1 119 ? -11.801 3.801 -0.756 1.00 94.19 119 ASN A C 1
ATOM 948 O O . ASN A 1 119 ? -10.809 4.255 -1.338 1.00 94.19 119 ASN A O 1
ATOM 952 N N . PRO A 1 120 ? -13.039 3.871 -1.277 1.00 94.00 120 PRO A N 1
ATOM 953 C CA . PRO A 1 120 ? -13.308 4.390 -2.615 1.00 94.00 120 PRO A CA 1
ATOM 954 C C . PRO A 1 120 ? -12.803 5.817 -2.844 1.00 94.00 120 PRO A C 1
ATOM 956 O O . PRO A 1 120 ? -12.303 6.115 -3.925 1.00 94.00 120 PRO A O 1
ATOM 959 N N . GLU A 1 121 ? -12.889 6.686 -1.834 1.00 93.00 121 GLU A N 1
ATOM 960 C CA . GLU A 1 121 ? -12.458 8.087 -1.921 1.00 93.00 121 GLU A CA 1
ATOM 961 C C . GLU A 1 121 ? -10.935 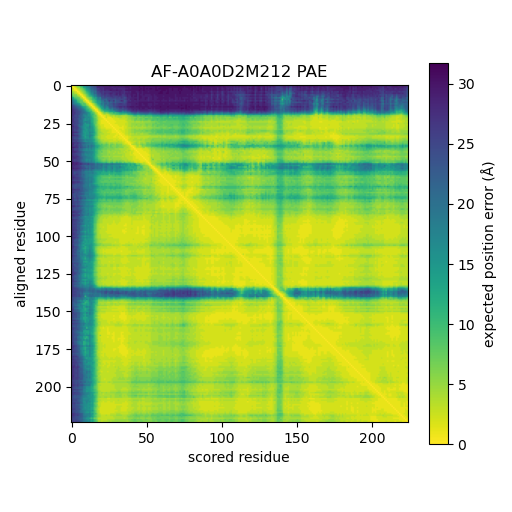8.191 -2.073 1.00 93.00 121 GLU A C 1
ATOM 963 O O . GLU A 1 121 ? -10.430 8.950 -2.899 1.00 93.00 121 GLU A O 1
ATOM 968 N N . VAL A 1 122 ? -10.186 7.365 -1.339 1.00 95.06 122 VAL A N 1
ATOM 969 C CA . VAL A 1 122 ? -8.723 7.305 -1.469 1.00 95.06 122 VAL A CA 1
ATOM 970 C C . VAL A 1 122 ? -8.316 6.765 -2.836 1.00 95.06 122 VAL A C 1
ATOM 972 O O . VAL A 1 122 ? -7.447 7.342 -3.486 1.00 95.06 122 VAL A O 1
ATOM 975 N N . ASN A 1 123 ? -8.953 5.688 -3.301 1.00 96.06 123 ASN A N 1
ATOM 976 C CA . ASN A 1 123 ? -8.674 5.138 -4.629 1.00 96.06 123 ASN A CA 1
ATOM 977 C C . ASN A 1 123 ? -9.034 6.132 -5.741 1.00 96.06 123 ASN A C 1
ATOM 979 O O . ASN A 1 123 ? -8.319 6.223 -6.737 1.00 96.06 123 ASN A O 1
ATOM 983 N N . GLN A 1 124 ? -10.097 6.916 -5.558 1.00 95.81 124 GLN A N 1
ATOM 984 C CA . GLN A 1 124 ? -10.491 7.957 -6.498 1.00 95.81 124 GLN A CA 1
ATOM 985 C C . GLN A 1 124 ? -9.441 9.070 -6.604 1.00 95.81 124 GLN A C 1
ATOM 987 O O . GLN A 1 124 ? -9.017 9.392 -7.711 1.00 95.81 124 GLN A O 1
ATOM 992 N N . ARG A 1 125 ? -8.928 9.574 -5.478 1.00 95.19 125 ARG A N 1
ATOM 993 C CA . ARG A 1 125 ? -7.833 10.562 -5.476 1.00 95.19 125 ARG A CA 1
ATOM 994 C C . ARG A 1 125 ? -6.565 10.037 -6.145 1.00 95.19 125 ARG A C 1
ATOM 996 O O . ARG A 1 125 ? -5.871 10.772 -6.835 1.00 95.19 125 ARG A O 1
ATOM 1003 N N . LEU A 1 126 ? -6.245 8.755 -5.965 1.00 96.81 126 LEU A N 1
ATOM 1004 C CA . LEU A 1 126 ? -5.101 8.143 -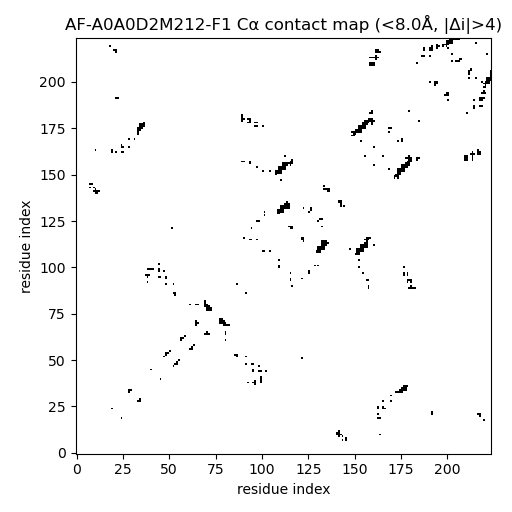6.649 1.00 96.81 126 LEU A CA 1
ATOM 1005 C C . LEU A 1 126 ? -5.320 8.065 -8.165 1.00 96.81 126 LEU A C 1
ATOM 1007 O O . LEU A 1 126 ? -4.385 8.324 -8.920 1.00 96.81 126 LEU A O 1
ATOM 1011 N N . ARG A 1 127 ? -6.546 7.775 -8.618 1.00 96.94 127 ARG A N 1
ATOM 1012 C CA . ARG A 1 127 ? -6.903 7.831 -10.044 1.00 96.94 127 ARG A CA 1
ATOM 1013 C C . ARG A 1 127 ? -6.766 9.239 -10.621 1.00 96.94 127 ARG A C 1
ATOM 1015 O O . ARG A 1 127 ? -6.253 9.379 -11.723 1.00 96.94 127 ARG A O 1
ATOM 1022 N N . GLU A 1 128 ? -7.167 10.265 -9.873 1.00 96.69 128 GLU A N 1
ATOM 1023 C CA . GLU A 1 128 ? -7.007 11.681 -10.255 1.00 96.69 128 GLU A CA 1
ATOM 1024 C C . GLU A 1 128 ? -5.538 12.108 -10.380 1.00 96.69 128 GLU A C 1
ATOM 1026 O O . GLU A 1 128 ? -5.228 13.066 -11.082 1.00 96.69 128 GLU A O 1
ATOM 1031 N N . LEU A 1 129 ? -4.624 11.364 -9.753 1.00 95.62 129 LEU A N 1
ATOM 1032 C 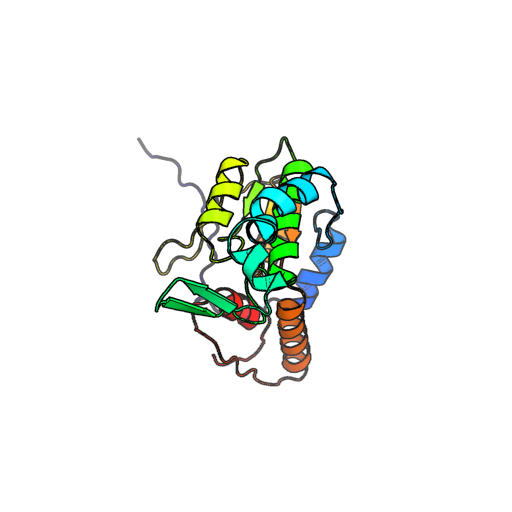CA . LEU A 1 129 ? -3.176 11.512 -9.896 1.00 95.62 129 LEU A CA 1
ATOM 1033 C C . LEU A 1 129 ? -2.591 10.607 -10.997 1.00 95.62 129 LEU A C 1
ATOM 1035 O O . LEU A 1 129 ? -1.416 10.250 -10.932 1.00 95.62 129 LEU A O 1
ATOM 1039 N N . ASP A 1 130 ? -3.386 10.188 -11.983 1.00 97.06 130 ASP A N 1
ATOM 1040 C CA . ASP A 1 130 ? -2.965 9.317 -13.091 1.00 97.06 130 ASP A CA 1
ATOM 1041 C C . ASP A 1 130 ? -2.325 7.992 -12.631 1.00 97.06 130 ASP A C 1
ATOM 1043 O O . ASP A 1 130 ? -1.350 7.493 -13.216 1.00 97.06 130 ASP A O 1
ATOM 1047 N N . ILE A 1 131 ? -2.851 7.410 -11.550 1.00 97.81 131 ILE A N 1
ATOM 1048 C CA . ILE A 1 131 ? -2.495 6.061 -11.107 1.00 97.81 131 ILE A CA 1
ATOM 1049 C C . ILE A 1 131 ? -3.593 5.090 -11.541 1.00 97.81 131 ILE A C 1
ATOM 1051 O O . ILE A 1 131 ? -4.744 5.183 -11.115 1.00 97.81 131 ILE A O 1
ATOM 1055 N N . ASN A 1 132 ? -3.226 4.106 -12.361 1.00 96.50 132 ASN A N 1
ATOM 1056 C CA . ASN A 1 132 ? -4.157 3.076 -12.816 1.00 96.50 132 ASN A CA 1
ATOM 1057 C C . ASN A 1 132 ? -4.356 2.027 -11.720 1.00 96.50 132 ASN A C 1
ATOM 1059 O O . ASN A 1 132 ? -3.386 1.475 -11.208 1.00 96.50 1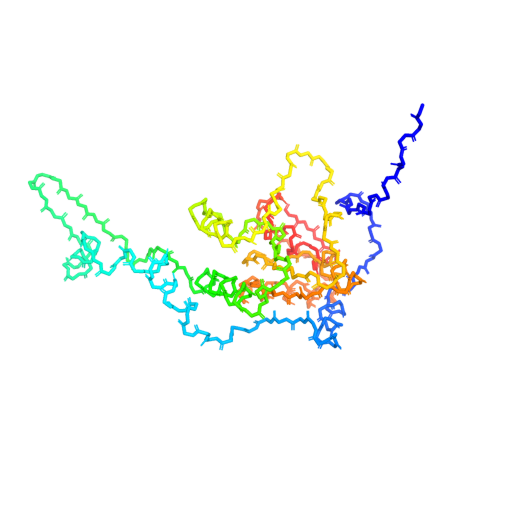32 ASN A O 1
ATOM 1063 N N . ILE A 1 133 ? -5.599 1.705 -11.380 1.00 94.81 133 ILE A N 1
ATOM 1064 C CA . ILE A 1 133 ? -5.919 0.706 -10.355 1.00 94.81 133 ILE A CA 1
ATOM 1065 C C . ILE A 1 133 ? -6.532 -0.516 -11.039 1.00 94.81 133 ILE A C 1
ATOM 1067 O O . ILE A 1 133 ? -7.537 -0.397 -11.734 1.00 94.81 133 ILE A O 1
ATOM 1071 N N . PHE A 1 134 ? -5.910 -1.684 -10.863 1.00 90.62 134 PHE A N 1
ATOM 1072 C CA . PHE A 1 134 ? -6.419 -2.955 -11.379 1.00 90.62 134 PHE A CA 1
ATOM 1073 C C . PHE A 1 134 ? -7.431 -3.540 -10.400 1.00 90.62 134 PHE A C 1
ATOM 1075 O O . PHE A 1 134 ? -7.062 -4.230 -9.453 1.00 90.62 134 PHE A O 1
ATOM 1082 N N . GL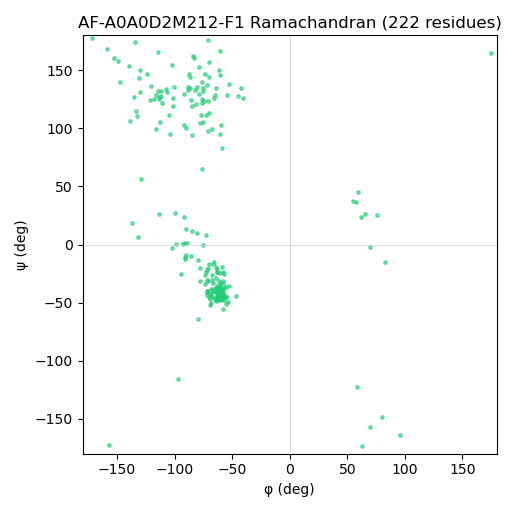U A 1 135 ? -8.707 -3.264 -10.628 1.00 76.69 135 GLU A N 1
ATOM 1083 C CA . GLU A 1 135 ? -9.787 -3.851 -9.839 1.00 76.69 135 GLU A CA 1
ATOM 1084 C C . GLU A 1 135 ? -9.973 -5.331 -10.216 1.00 76.69 135 GLU A C 1
ATOM 1086 O O . GLU A 1 135 ? -9.725 -5.752 -11.350 1.00 76.69 135 GLU A O 1
ATOM 1091 N N . GLU A 1 136 ? -10.348 -6.156 -9.240 1.00 68.31 136 GLU A N 1
ATOM 1092 C CA . GLU A 1 136 ? -10.638 -7.564 -9.491 1.00 68.31 136 GLU A CA 1
ATOM 1093 C C . GLU A 1 136 ? -11.939 -7.685 -10.297 1.00 68.31 136 GLU A C 1
ATOM 1095 O O . GLU A 1 136 ? -13.019 -7.353 -9.811 1.00 68.31 136 GLU A O 1
ATOM 1100 N N . GLU A 1 137 ? -11.856 -8.149 -11.548 1.00 58.09 137 GLU A N 1
ATOM 1101 C CA . GLU A 1 137 ? -13.058 -8.492 -12.307 1.00 58.09 137 GLU A CA 1
ATOM 1102 C C . GLU A 1 137 ? -13.754 -9.679 -11.628 1.00 58.09 137 GLU A C 1
ATOM 1104 O O . GLU A 1 137 ? -13.132 -10.712 -11.372 1.00 58.09 137 GLU A O 1
ATOM 1109 N N . ALA A 1 138 ? -15.057 -9.554 -11.362 1.00 41.62 138 ALA A N 1
ATOM 1110 C CA . ALA A 1 138 ? -15.866 -10.631 -10.801 1.00 41.62 138 ALA A CA 1
ATOM 1111 C C . ALA A 1 138 ? -15.867 -11.850 -11.745 1.00 41.62 138 ALA A C 1
ATOM 1113 O O . ALA A 1 138 ? -16.647 -11.935 -12.694 1.00 41.62 138 ALA A O 1
ATOM 1114 N N . GLY A 1 139 ? -14.973 -12.810 -11.505 1.00 48.62 139 GLY A N 1
ATOM 1115 C CA . GLY A 1 139 ? -14.885 -14.021 -12.308 1.00 48.62 139 GLY A CA 1
ATOM 1116 C C . GLY A 1 139 ? -13.716 -14.939 -11.938 1.00 48.62 139 GLY A C 1
ATOM 1117 O O . GLY A 1 139 ? -12.759 -14.531 -11.290 1.00 48.62 139 GLY A O 1
ATOM 1118 N N . PRO A 1 140 ? -13.737 -16.202 -12.399 1.00 48.41 140 PRO A N 1
ATOM 1119 C CA . PRO A 1 140 ? -12.755 -17.229 -12.027 1.00 48.41 140 PRO A CA 1
ATOM 1120 C C . PRO A 1 140 ? -11.356 -17.032 -12.647 1.00 48.41 140 PRO A C 1
ATOM 1122 O O . PRO A 1 140 ? -10.529 -17.940 -12.593 1.00 48.41 140 PRO A O 1
ATOM 1125 N N . LYS A 1 141 ? -11.099 -15.899 -13.314 1.00 53.59 141 LYS A N 1
ATOM 1126 C CA . LYS A 1 141 ? -9.945 -15.702 -14.209 1.00 53.59 141 LYS A CA 1
ATOM 1127 C C . LYS A 1 141 ? -8.794 -14.891 -13.603 1.00 53.59 141 LYS A C 1
ATOM 1129 O O . LYS A 1 141 ? -7.756 -14.793 -14.255 1.00 53.59 141 LYS A O 1
ATOM 1134 N N . GLY A 1 142 ? -8.944 -14.382 -12.378 1.00 69.12 142 GLY A N 1
ATOM 1135 C CA . GLY A 1 142 ? -7.944 -13.527 -11.734 1.00 69.12 142 GLY A CA 1
ATOM 1136 C C . GLY A 1 142 ? -7.719 -12.209 -12.487 1.00 69.12 142 GLY A C 1
ATOM 1137 O O . GLY A 1 142 ? -8.414 -11.901 -13.454 1.00 69.12 142 GLY A O 1
ATOM 1138 N N . LYS A 1 143 ? -6.732 -11.425 -12.047 1.00 79.75 143 LYS A N 1
ATOM 1139 C CA . LYS A 1 143 ? -6.423 -10.106 -12.620 1.00 79.75 143 LYS A CA 1
ATOM 1140 C C . LYS A 1 143 ? -5.565 -10.214 -13.880 1.00 79.75 143 LYS A C 1
ATOM 1142 O O . LYS A 1 143 ? -4.540 -10.901 -13.886 1.00 79.75 143 LYS A O 1
ATOM 1147 N N . ASP A 1 144 ? -5.948 -9.499 -14.940 1.00 85.75 144 ASP A N 1
ATOM 1148 C CA . ASP A 1 144 ? -5.150 -9.405 -16.168 1.00 85.75 144 ASP A CA 1
ATOM 1149 C C . ASP A 1 144 ? -4.196 -8.208 -16.126 1.00 85.75 144 ASP A C 1
ATOM 1151 O O . ASP A 1 144 ? -4.556 -7.063 -16.390 1.00 85.75 144 ASP A O 1
ATOM 1155 N N . TYR A 1 145 ? -2.924 -8.494 -15.866 1.00 91.50 145 TYR A N 1
ATOM 1156 C CA . TYR A 1 145 ? -1.864 -7.491 -15.874 1.00 91.50 145 TYR A CA 1
ATOM 1157 C C . TYR A 1 145 ? -1.279 -7.215 -17.270 1.00 91.50 145 TYR A C 1
ATOM 1159 O O . TYR A 1 145 ? -0.218 -6.604 -17.373 1.00 91.50 145 TYR A O 1
ATOM 1167 N N . GLY A 1 146 ? -1.880 -7.680 -18.370 1.00 89.94 146 GLY A N 1
ATOM 1168 C CA . GLY A 1 146 ? -1.322 -7.602 -19.730 1.00 89.94 146 GLY A CA 1
ATOM 1169 C C . GLY A 1 146 ? -0.992 -6.189 -20.238 1.00 89.94 146 GLY A C 1
ATOM 1170 O O . GLY A 1 146 ? -0.118 -6.026 -21.102 1.00 89.94 146 GLY A O 1
ATOM 1171 N N . ALA A 1 147 ? -1.636 -5.157 -19.687 1.00 90.25 147 ALA A N 1
ATOM 1172 C CA . ALA A 1 147 ? -1.368 -3.753 -20.006 1.00 90.25 147 ALA A CA 1
ATOM 1173 C C . ALA A 1 147 ? -0.039 -3.223 -19.421 1.00 90.25 147 ALA A C 1
ATOM 1175 O O . ALA A 1 147 ? 0.538 -2.282 -19.981 1.00 90.25 147 ALA A O 1
ATOM 1176 N N . ILE A 1 148 ? 0.468 -3.852 -18.353 1.00 95.81 148 ILE A N 1
ATOM 1177 C CA . ILE A 1 148 ? 1.714 -3.473 -17.673 1.00 95.81 148 ILE A CA 1
ATOM 1178 C C . ILE A 1 148 ? 2.914 -3.936 -18.505 1.00 95.81 148 ILE A C 1
ATOM 1180 O O . ILE A 1 148 ? 3.026 -5.121 -18.842 1.00 95.81 148 ILE A O 1
ATOM 1184 N N . LYS A 1 149 ? 3.810 -3.003 -18.839 1.00 96.75 149 LYS A N 1
ATOM 1185 C CA . LYS A 1 149 ? 4.999 -3.227 -19.680 1.00 96.75 149 LYS A CA 1
ATOM 1186 C C . LYS A 1 149 ? 6.292 -3.032 -18.890 1.00 96.75 149 LYS A C 1
ATOM 1188 O O . LYS A 1 149 ? 6.280 -2.495 -17.788 1.00 96.75 149 LYS A O 1
ATOM 1193 N N . GLU A 1 150 ? 7.405 -3.489 -19.461 1.00 97.62 150 GLU A N 1
ATOM 1194 C CA . GLU A 1 150 ? 8.743 -3.230 -18.917 1.00 97.62 150 GLU A CA 1
ATOM 1195 C C . GLU A 1 150 ? 8.955 -1.727 -18.694 1.00 97.62 150 GLU A C 1
ATOM 1197 O O . GLU A 1 150 ? 8.537 -0.907 -19.510 1.00 97.62 150 GLU A O 1
ATOM 1202 N N . GLY A 1 151 ? 9.576 -1.372 -17.567 1.00 96.06 151 GLY A N 1
ATOM 1203 C CA . GLY A 1 151 ? 9.830 0.017 -17.188 1.00 96.06 151 GLY A CA 1
ATOM 1204 C C . GLY A 1 151 ? 8.670 0.749 -16.503 1.00 96.06 151 GLY A C 1
ATOM 1205 O O . GLY A 1 151 ? 8.947 1.772 -15.874 1.00 96.06 151 GLY A O 1
ATOM 1206 N N . ASP A 1 152 ? 7.431 0.236 -16.557 1.00 98.38 152 ASP A N 1
ATOM 1207 C CA . ASP A 1 152 ? 6.298 0.759 -15.772 1.00 98.38 152 ASP A CA 1
ATOM 1208 C C . ASP A 1 152 ? 6.569 0.660 -14.256 1.00 98.38 152 ASP A C 1
ATOM 1210 O O . ASP A 1 152 ? 7.469 -0.060 -13.816 1.00 98.38 152 ASP A O 1
ATOM 1214 N N . VAL A 1 153 ? 5.759 1.351 -13.448 1.00 98.56 153 VAL A N 1
ATOM 1215 C CA . VAL A 1 153 ? 5.782 1.259 -11.981 1.00 98.56 153 VAL A CA 1
ATOM 1216 C C . VAL A 1 153 ? 4.568 0.480 -11.491 1.00 98.56 153 VAL A C 1
ATOM 1218 O O . VAL A 1 153 ? 3.439 0.769 -11.881 1.00 98.56 153 VAL A O 1
ATOM 1221 N N . VAL A 1 154 ? 4.792 -0.489 -10.608 1.00 98.44 154 VAL A N 1
ATOM 1222 C CA . VAL A 1 154 ? 3.755 -1.313 -9.991 1.00 98.44 154 VAL A CA 1
ATOM 1223 C C . VAL A 1 154 ? 3.811 -1.174 -8.478 1.00 98.44 154 VAL A C 1
ATOM 1225 O O . VAL A 1 154 ? 4.832 -1.432 -7.844 1.00 98.44 154 VAL A O 1
ATOM 1228 N N . ILE A 1 155 ? 2.683 -0.790 -7.899 1.00 98.50 155 ILE A N 1
ATOM 1229 C CA . ILE A 1 155 ? 2.474 -0.627 -6.470 1.00 98.50 155 ILE A CA 1
ATOM 1230 C C . ILE A 1 155 ? 1.720 -1.859 -5.951 1.00 98.50 155 ILE A C 1
ATOM 1232 O O . ILE A 1 155 ? 0.655 -2.232 -6.460 1.00 98.50 155 ILE A O 1
ATOM 1236 N N . PHE A 1 156 ? 2.272 -2.501 -4.923 1.00 97.69 156 PHE A N 1
ATOM 1237 C CA . PHE A 1 156 ? 1.555 -3.524 -4.157 1.00 97.69 156 PHE A CA 1
ATOM 1238 C C . PHE A 1 156 ? 0.785 -2.856 -3.021 1.00 97.69 156 PHE A C 1
ATOM 1240 O O . PHE A 1 156 ? 1.395 -2.029 -2.337 1.00 97.69 156 PHE A O 1
ATOM 1247 N N . PRO A 1 157 ? -0.505 -3.181 -2.810 1.00 97.06 157 PRO A N 1
ATOM 1248 C CA . PRO A 1 157 ? -1.363 -2.506 -1.842 1.00 97.06 157 PRO A CA 1
ATOM 1249 C C . PRO A 1 157 ? -0.994 -2.835 -0.391 1.00 97.06 157 PRO A C 1
ATOM 1251 O O . PRO A 1 157 ? -0.123 -3.666 -0.123 1.00 97.06 157 PRO A O 1
ATOM 1254 N N . ALA A 1 158 ? -1.676 -2.206 0.571 1.00 97.25 158 ALA A N 1
ATOM 1255 C CA . ALA A 1 158 ? -1.402 -2.399 1.997 1.00 97.25 158 ALA A CA 1
ATOM 1256 C C . ALA A 1 158 ? -1.610 -3.856 2.465 1.00 97.25 158 ALA A C 1
ATOM 1258 O O . ALA A 1 158 ? -0.886 -4.320 3.353 1.00 97.25 158 ALA A O 1
ATOM 1259 N N . PHE A 1 159 ? -2.555 -4.568 1.842 1.00 94.69 159 PHE A N 1
ATOM 1260 C CA . PHE A 1 159 ? -2.859 -5.994 2.053 1.00 94.69 159 PHE A CA 1
ATOM 1261 C C . PHE A 1 159 ? -1.769 -6.922 1.506 1.00 94.69 159 PHE A C 1
ATOM 1263 O O . PHE A 1 159 ? -1.647 -8.075 1.919 1.00 94.69 159 PHE A O 1
ATOM 1270 N N . GLY A 1 160 ? -0.959 -6.390 0.590 1.00 93.12 160 GLY A N 1
ATOM 1271 C CA . GLY A 1 160 ? 0.171 -7.050 -0.025 1.00 93.12 160 GLY A CA 1
ATOM 1272 C C . GLY A 1 160 ? -0.103 -7.699 -1.372 1.00 93.12 160 GLY A C 1
ATOM 1273 O O . GLY A 1 160 ? -1.066 -7.366 -2.052 1.00 93.12 160 GLY A O 1
ATOM 1274 N N . ALA A 1 161 ? 0.812 -8.574 -1.781 1.00 93.31 161 ALA A N 1
ATOM 1275 C CA . ALA A 1 161 ? 0.799 -9.241 -3.076 1.00 93.31 161 ALA A CA 1
ATOM 1276 C C . ALA A 1 161 ? 1.212 -10.703 -2.916 1.00 93.31 161 ALA A C 1
ATOM 1278 O O . ALA A 1 161 ? 1.954 -11.063 -1.995 1.00 93.31 161 ALA A O 1
ATOM 1279 N N . THR A 1 162 ? 0.752 -11.538 -3.836 1.00 93.62 162 THR A N 1
ATOM 1280 C CA . THR A 1 162 ? 1.124 -12.949 -3.880 1.00 93.62 162 THR A CA 1
ATOM 1281 C C . THR A 1 162 ? 2.581 -13.135 -4.307 1.00 93.62 162 THR A C 1
ATOM 1283 O O . THR A 1 162 ? 3.170 -12.303 -5.006 1.00 93.62 162 THR A O 1
ATOM 1286 N N . VAL A 1 163 ? 3.176 -14.271 -3.937 1.00 93.75 163 VAL A N 1
ATOM 1287 C CA . VAL A 1 163 ? 4.517 -14.662 -4.411 1.00 93.75 163 VAL A CA 1
ATOM 1288 C C . VAL A 1 163 ? 4.583 -14.687 -5.947 1.00 93.75 163 VAL A C 1
ATOM 1290 O O . VAL A 1 163 ? 5.591 -14.290 -6.536 1.00 93.75 163 VAL A O 1
ATOM 1293 N N . GLN A 1 164 ? 3.497 -15.107 -6.595 1.00 92.50 164 GLN A N 1
ATOM 1294 C CA . GLN A 1 164 ? 3.361 -15.201 -8.046 1.00 92.50 164 GLN A CA 1
ATOM 1295 C C . GLN A 1 164 ? 3.345 -13.818 -8.704 1.00 92.50 164 GLN A C 1
ATOM 1297 O O . GLN A 1 164 ? 4.039 -13.616 -9.698 1.00 92.50 164 GLN A O 1
ATOM 1302 N N . GLU A 1 165 ? 2.623 -12.847 -8.141 1.00 94.00 165 GLU A N 1
ATOM 1303 C CA . GLU A 1 165 ? 2.645 -11.458 -8.617 1.00 94.00 165 GLU A CA 1
ATOM 1304 C C . GLU A 1 165 ? 4.033 -10.840 -8.465 1.00 94.00 165 GLU A C 1
ATOM 1306 O O . GLU A 1 165 ? 4.563 -10.257 -9.412 1.00 94.00 165 GLU A O 1
ATOM 1311 N N . MET A 1 166 ? 4.670 -11.025 -7.307 1.00 95.50 166 MET A N 1
ATOM 1312 C CA . MET A 1 166 ? 6.034 -10.543 -7.082 1.00 95.50 166 MET A CA 1
ATOM 1313 C C . MET A 1 166 ? 7.014 -11.101 -8.121 1.00 95.50 166 MET A C 1
ATOM 1315 O O . MET A 1 166 ? 7.838 -10.363 -8.663 1.00 95.50 166 MET A O 1
ATOM 1319 N N . GLN A 1 167 ? 6.920 -12.397 -8.421 1.00 95.38 167 GLN A N 1
ATOM 1320 C CA . GLN A 1 167 ? 7.736 -13.034 -9.449 1.00 95.38 167 GLN A CA 1
ATOM 1321 C C . GLN A 1 167 ? 7.421 -12.494 -10.850 1.00 95.38 167 GLN A C 1
ATOM 1323 O O . GLN A 1 167 ? 8.342 -12.132 -11.583 1.00 95.38 167 GLN A O 1
ATOM 1328 N N . LEU A 1 168 ? 6.139 -12.383 -11.202 1.00 94.75 168 LEU A N 1
ATOM 1329 C CA . LEU A 1 168 ? 5.684 -11.857 -12.488 1.00 94.75 168 LEU A CA 1
ATOM 1330 C C . LEU A 1 168 ? 6.274 -10.471 -12.767 1.00 94.75 168 LEU A C 1
ATOM 1332 O O . LEU A 1 168 ? 6.826 -10.231 -13.840 1.00 94.75 168 LEU A O 1
ATOM 1336 N N . PHE A 1 169 ? 6.174 -9.557 -11.804 1.00 96.56 169 PHE A N 1
ATOM 1337 C CA . PHE A 1 169 ? 6.631 -8.178 -11.971 1.00 96.56 169 PHE A CA 1
ATOM 1338 C C . PHE A 1 169 ? 8.155 -8.046 -11.941 1.00 96.56 169 PHE A C 1
ATOM 1340 O O . PHE A 1 169 ? 8.723 -7.268 -12.715 1.00 96.56 169 PHE A O 1
ATOM 1347 N N . ARG A 1 170 ? 8.843 -8.878 -11.150 1.00 96.06 170 ARG A N 1
ATOM 1348 C CA . ARG A 1 170 ? 10.303 -9.014 -11.222 1.00 96.06 170 ARG A CA 1
ATOM 1349 C C . ARG A 1 170 ? 10.755 -9.364 -12.639 1.00 96.06 170 ARG A C 1
ATOM 1351 O O . ARG A 1 170 ? 11.637 -8.685 -13.176 1.00 96.06 170 ARG A O 1
ATOM 1358 N N . ASP A 1 171 ? 10.141 -10.394 -13.220 1.00 95.94 171 ASP A N 1
ATOM 1359 C CA . ASP A 1 171 ? 10.514 -10.967 -14.516 1.00 95.94 171 ASP A CA 1
ATOM 1360 C C . ASP A 1 171 ? 10.132 -10.038 -15.682 1.00 95.94 171 ASP A C 1
ATOM 1362 O O . ASP A 1 171 ? 10.864 -9.947 -16.665 1.00 95.94 171 ASP A O 1
ATOM 1366 N N . ARG A 1 172 ? 9.054 -9.254 -15.535 1.00 96.81 172 ARG A N 1
ATOM 1367 C CA . ARG A 1 172 ? 8.662 -8.175 -16.466 1.00 96.81 172 ARG A CA 1
ATOM 1368 C C . ARG A 1 172 ? 9.505 -6.907 -16.371 1.00 96.81 172 ARG A C 1
ATOM 1370 O O . ARG A 1 172 ? 9.255 -5.956 -17.102 1.00 96.81 172 ARG A O 1
ATOM 1377 N N . LYS A 1 173 ? 10.483 -6.878 -15.471 1.00 97.50 173 LYS A N 1
ATOM 1378 C CA . LYS A 1 173 ? 11.411 -5.762 -15.297 1.00 97.50 173 LYS A CA 1
ATOM 1379 C C . LYS A 1 173 ? 10.745 -4.404 -14.982 1.00 97.50 173 LYS A C 1
ATOM 1381 O O . LYS A 1 173 ? 11.223 -3.360 -15.415 1.00 97.50 173 LYS A O 1
ATOM 1386 N N . VAL A 1 174 ? 9.659 -4.409 -14.208 1.00 98.12 174 VAL A N 1
ATOM 1387 C CA . VAL A 1 174 ? 8.992 -3.172 -13.749 1.00 98.12 174 VAL A CA 1
ATOM 1388 C C . VAL A 1 174 ? 9.677 -2.591 -12.507 1.00 98.12 174 VAL A C 1
ATOM 1390 O O . VAL A 1 174 ? 10.393 -3.306 -11.800 1.00 98.12 174 VAL A O 1
ATOM 1393 N N . GLU A 1 175 ? 9.451 -1.314 -12.220 1.00 98.12 175 GLU A N 1
ATOM 1394 C CA . GLU A 1 175 ? 9.726 -0.745 -10.898 1.00 98.12 175 GLU A CA 1
ATOM 1395 C C . GLU A 1 175 ? 8.641 -1.205 -9.927 1.00 98.12 175 GLU A C 1
ATOM 1397 O O . GLU A 1 175 ? 7.457 -1.136 -10.242 1.00 98.12 175 GLU A O 1
ATOM 1402 N N . MET A 1 176 ? 9.015 -1.683 -8.746 1.00 98.31 176 MET A N 1
ATOM 1403 C CA . MET A 1 176 ? 8.077 -2.206 -7.756 1.00 98.31 176 MET A CA 1
ATOM 1404 C C . MET A 1 176 ? 8.125 -1.373 -6.479 1.00 98.31 176 MET A C 1
ATOM 1406 O O . MET A 1 176 ? 9.181 -1.244 -5.856 1.00 98.31 176 MET A O 1
ATOM 1410 N N . VAL A 1 177 ? 6.970 -0.870 -6.049 1.00 98.12 177 VAL A N 1
ATOM 1411 C CA . VAL A 1 177 ? 6.790 -0.160 -4.779 1.00 98.12 177 VAL A CA 1
ATOM 1412 C C . VAL A 1 177 ? 5.903 -1.004 -3.869 1.00 98.12 177 VAL A C 1
ATOM 1414 O O . VAL A 1 177 ? 4.695 -1.114 -4.055 1.00 98.12 177 VAL A O 1
ATOM 1417 N N . ASP A 1 178 ? 6.511 -1.628 -2.867 1.00 97.75 178 ASP A N 1
ATOM 1418 C CA . ASP A 1 178 ? 5.818 -2.493 -1.920 1.00 97.75 178 ASP A CA 1
ATOM 1419 C C . ASP A 1 178 ? 5.301 -1.704 -0.713 1.00 97.75 178 ASP A C 1
ATOM 1421 O O . ASP A 1 178 ? 6.033 -1.401 0.247 1.00 97.75 178 ASP A O 1
ATOM 1425 N N . THR A 1 179 ? 4.004 -1.406 -0.754 1.00 97.75 179 THR A N 1
ATOM 1426 C CA . THR A 1 179 ? 3.316 -0.706 0.327 1.00 97.75 179 THR A CA 1
ATOM 1427 C C . THR A 1 179 ? 2.739 -1.638 1.388 1.00 97.75 179 THR A C 1
ATOM 1429 O O . THR A 1 179 ? 2.237 -1.129 2.391 1.00 97.75 179 THR A O 1
ATOM 1432 N N . THR A 1 180 ? 2.925 -2.963 1.265 1.00 97.19 180 THR A N 1
ATOM 1433 C CA . THR A 1 180 ? 2.430 -3.961 2.228 1.00 97.19 180 THR A CA 1
ATOM 1434 C C . THR A 1 180 ? 2.701 -3.512 3.657 1.00 97.19 180 THR A C 1
ATOM 1436 O O . THR A 1 180 ? 3.849 -3.217 4.032 1.00 97.19 180 THR A O 1
ATOM 1439 N N . CYS A 1 181 ? 1.653 -3.512 4.477 1.00 97.19 181 CYS A N 1
ATOM 1440 C CA . CYS A 1 181 ? 1.744 -3.195 5.887 1.00 97.19 181 CYS A CA 1
ATOM 1441 C C . CYS A 1 181 ? 2.791 -4.100 6.570 1.00 97.19 181 CYS A C 1
ATOM 1443 O O . CYS A 1 181 ? 2.745 -5.328 6.449 1.00 97.19 181 CYS A O 1
ATOM 1445 N N . PRO A 1 182 ? 3.754 -3.543 7.324 1.00 95.19 182 PRO A N 1
ATOM 1446 C CA . PRO A 1 182 ? 4.752 -4.346 8.029 1.00 95.19 182 PRO A CA 1
ATOM 1447 C C . PRO A 1 182 ? 4.171 -5.376 9.004 1.00 95.19 182 PRO A C 1
ATOM 1449 O O . PRO A 1 182 ? 4.812 -6.402 9.231 1.00 95.19 182 PRO A O 1
ATOM 1452 N N . TRP A 1 183 ? 2.962 -5.144 9.522 1.00 95.69 183 TRP A N 1
ATOM 1453 C CA . TRP A 1 183 ? 2.239 -6.112 10.347 1.00 95.69 183 TRP A CA 1
ATOM 1454 C C . TRP A 1 183 ? 1.727 -7.308 9.534 1.00 95.69 183 TRP A C 1
ATOM 1456 O O . TRP A 1 183 ? 1.908 -8.441 9.972 1.00 95.69 183 TRP A O 1
ATOM 1466 N N . VAL A 1 184 ? 1.224 -7.084 8.318 1.00 95.56 184 VAL A N 1
ATOM 1467 C CA . VAL A 1 184 ? 0.843 -8.153 7.374 1.00 95.56 184 VAL A CA 1
ATOM 1468 C C . VAL A 1 184 ? 2.073 -8.966 6.966 1.00 95.56 184 VAL A C 1
ATOM 1470 O O . VAL A 1 184 ? 2.117 -10.186 7.108 1.00 95.56 184 VAL A O 1
ATOM 1473 N N . ALA A 1 185 ? 3.158 -8.292 6.585 1.00 93.00 185 ALA A N 1
ATOM 1474 C CA . ALA A 1 185 ? 4.398 -8.972 6.213 1.00 93.00 185 ALA A CA 1
ATOM 1475 C C . ALA A 1 185 ? 5.032 -9.777 7.365 1.00 93.00 185 ALA A C 1
ATOM 1477 O O . ALA A 1 185 ? 5.804 -10.707 7.114 1.00 93.00 185 ALA A O 1
ATOM 1478 N N . LYS A 1 186 ? 4.738 -9.428 8.626 1.00 94.50 186 LYS A N 1
ATOM 1479 C CA . LYS A 1 186 ? 5.150 -10.216 9.793 1.00 94.50 186 LYS A CA 1
ATOM 1480 C C . LYS A 1 186 ? 4.447 -11.576 9.808 1.00 94.50 186 LYS A C 1
ATOM 1482 O O . LYS A 1 186 ? 5.113 -12.571 10.085 1.00 94.50 186 LYS A O 1
ATOM 1487 N N . VAL A 1 187 ? 3.162 -11.629 9.451 1.00 94.38 187 VAL A N 1
ATOM 1488 C CA . VAL A 1 187 ? 2.402 -12.883 9.314 1.00 94.38 187 VAL A CA 1
ATOM 1489 C C . VAL A 1 187 ? 3.017 -13.760 8.225 1.00 94.38 187 VAL A C 1
ATOM 1491 O O . VAL A 1 187 ? 3.316 -14.922 8.486 1.00 94.38 187 VAL A O 1
ATOM 1494 N N . TRP A 1 188 ? 3.328 -13.194 7.055 1.00 92.25 188 TRP A N 1
ATOM 1495 C CA . TRP A 1 188 ? 3.974 -13.936 5.962 1.00 92.25 188 TRP A CA 1
ATOM 1496 C C . TRP A 1 188 ? 5.311 -14.552 6.372 1.00 92.25 188 TRP A C 1
ATOM 1498 O O . TRP A 1 188 ? 5.613 -15.690 6.023 1.00 92.25 188 TRP A O 1
ATOM 1508 N N . ASN A 1 189 ? 6.120 -13.808 7.135 1.00 90.19 189 ASN A N 1
ATOM 1509 C CA . ASN A 1 189 ? 7.389 -14.320 7.644 1.00 90.19 189 ASN A CA 1
ATOM 1510 C C . ASN A 1 189 ? 7.174 -15.493 8.612 1.00 90.19 189 ASN A C 1
ATOM 1512 O O . ASN A 1 189 ? 7.923 -16.463 8.550 1.00 90.19 189 ASN A O 1
ATOM 1516 N N . SER A 1 190 ? 6.169 -15.423 9.491 1.00 92.94 190 SER A N 1
ATOM 1517 C CA . SER A 1 190 ? 5.828 -16.542 10.376 1.00 92.94 190 SER A CA 1
ATOM 1518 C C . SER A 1 190 ? 5.392 -17.767 9.571 1.00 92.94 190 SER A C 1
ATOM 1520 O O . SER A 1 190 ? 5.914 -18.857 9.798 1.00 92.94 190 SER A O 1
ATOM 1522 N N . VAL A 1 191 ? 4.501 -17.583 8.594 1.00 92.81 191 VAL A N 1
ATOM 1523 C CA . VA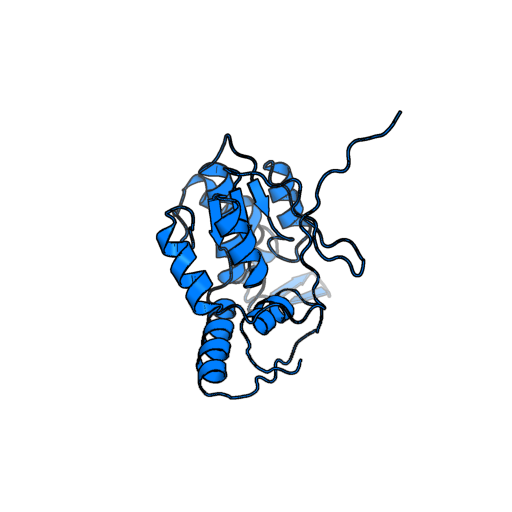L A 1 191 ? 4.014 -18.656 7.716 1.00 92.81 191 VAL A CA 1
ATOM 1524 C C . VAL A 1 191 ? 5.170 -19.346 6.972 1.00 92.81 191 VAL A C 1
ATOM 1526 O O . VAL A 1 191 ? 5.276 -20.569 7.036 1.00 92.81 191 VAL A O 1
ATOM 1529 N N . ASP A 1 192 ? 6.101 -18.595 6.368 1.00 88.50 192 ASP A N 1
ATOM 1530 C CA . ASP A 1 192 ? 7.296 -19.162 5.706 1.00 88.50 192 ASP A CA 1
ATOM 1531 C C . ASP A 1 192 ? 8.208 -19.919 6.694 1.00 88.50 192 ASP A C 1
ATOM 1533 O O . ASP A 1 192 ? 8.670 -21.026 6.404 1.00 88.50 192 ASP A O 1
ATOM 1537 N N . ILE A 1 193 ? 8.454 -19.365 7.890 1.00 90.38 193 ILE A N 1
ATOM 1538 C CA . ILE A 1 193 ? 9.312 -19.999 8.907 1.00 90.38 193 ILE A CA 1
ATOM 1539 C C . ILE A 1 193 ? 8.746 -21.352 9.352 1.00 90.38 193 ILE A C 1
ATOM 1541 O O . ILE A 1 193 ? 9.500 -22.323 9.459 1.00 90.38 193 ILE A O 1
ATOM 1545 N N . TYR A 1 194 ? 7.444 -21.427 9.632 1.00 92.56 194 TYR A N 1
ATOM 1546 C CA . TYR A 1 194 ? 6.810 -22.669 10.076 1.00 92.56 194 TYR A CA 1
ATOM 1547 C C . TYR A 1 194 ? 6.560 -23.643 8.919 1.00 92.56 194 TYR A C 1
ATOM 1549 O O . TYR A 1 194 ? 6.712 -24.850 9.115 1.00 92.56 194 TYR A O 1
ATOM 1557 N N . GLY A 1 195 ? 6.308 -23.148 7.704 1.00 89.94 195 GLY A N 1
ATOM 1558 C CA . GLY A 1 195 ? 6.243 -23.972 6.494 1.00 89.94 195 GLY A CA 1
ATOM 1559 C C . GLY A 1 195 ? 7.544 -24.740 6.246 1.00 89.94 195 GLY A C 1
ATOM 1560 O O . GLY A 1 195 ? 7.521 -25.947 6.028 1.00 89.94 195 GLY A O 1
ATOM 1561 N N . ARG A 1 196 ? 8.706 -24.093 6.425 1.00 87.44 196 ARG A N 1
ATOM 1562 C CA . ARG A 1 196 ? 10.033 -24.747 6.339 1.00 87.44 196 ARG A CA 1
ATOM 1563 C C . ARG A 1 196 ? 10.263 -25.824 7.397 1.00 87.44 196 ARG A C 1
ATOM 1565 O O . ARG A 1 196 ? 11.088 -26.712 7.207 1.00 87.44 196 ARG A O 1
ATOM 1572 N N . LYS A 1 197 ? 9.543 -25.745 8.513 1.00 92.94 197 LYS A N 1
ATOM 1573 C CA . LYS A 1 197 ? 9.532 -26.765 9.566 1.00 92.94 197 LYS A CA 1
ATOM 1574 C C . LYS A 1 197 ? 8.451 -27.832 9.331 1.00 92.94 197 LYS A C 1
ATOM 1576 O O . LYS A 1 197 ? 8.170 -28.610 10.233 1.00 92.94 197 LYS A O 1
ATOM 1581 N N . SER A 1 198 ? 7.863 -27.883 8.132 1.00 93.00 198 SER A N 1
ATOM 1582 C CA . SER A 1 198 ? 6.821 -28.836 7.721 1.00 93.00 198 SER A CA 1
ATOM 1583 C C . SER A 1 198 ? 5.517 -28.762 8.526 1.00 93.00 198 SER A C 1
ATOM 1585 O O . SER A 1 198 ? 4.756 -29.731 8.550 1.00 93.00 198 SER A O 1
ATOM 1587 N N . PHE A 1 199 ? 5.223 -27.620 9.157 1.00 95.12 199 PHE A N 1
ATOM 1588 C CA . PHE A 1 199 ? 3.922 -27.391 9.787 1.00 95.12 199 PHE A CA 1
ATOM 1589 C C . PHE A 1 199 ? 2.857 -27.023 8.752 1.00 95.12 199 PHE A C 1
ATOM 1591 O O . PHE A 1 199 ? 3.147 -26.426 7.715 1.00 95.12 199 PHE A O 1
ATOM 1598 N N . THR A 1 200 ? 1.605 -27.341 9.082 1.00 95.50 200 THR A N 1
ATOM 1599 C CA . THR A 1 200 ? 0.432 -26.853 8.348 1.00 95.50 200 THR A CA 1
ATOM 1600 C C . THR A 1 200 ? -0.048 -25.559 8.990 1.00 95.50 200 THR A C 1
ATOM 1602 O O . THR A 1 200 ? -0.216 -25.501 10.207 1.00 95.50 200 THR A O 1
ATOM 1605 N N . SER A 1 201 ? -0.254 -24.519 8.185 1.00 95.19 201 SER A N 1
ATOM 1606 C CA . SER A 1 201 ? -0.807 -23.244 8.646 1.00 95.19 201 SER A CA 1
ATOM 1607 C C . SER A 1 201 ? -2.335 -23.277 8.628 1.00 95.19 201 SER A C 1
ATOM 1609 O O . SER A 1 201 ? -2.936 -23.705 7.649 1.00 95.19 201 SER A O 1
ATOM 1611 N N . VAL A 1 202 ? -2.964 -22.802 9.699 1.00 96.25 202 VAL A N 1
ATOM 1612 C CA . VAL A 1 202 ? -4.413 -22.566 9.754 1.00 96.25 202 VAL A CA 1
ATOM 1613 C C . VAL A 1 202 ? -4.619 -21.059 9.661 1.00 96.25 202 VAL A C 1
ATOM 1615 O O . VAL A 1 202 ? -4.207 -20.327 10.562 1.00 96.25 202 VAL A O 1
ATOM 1618 N N . ILE A 1 203 ? -5.177 -20.588 8.549 1.00 95.06 203 ILE A N 1
ATOM 1619 C CA . ILE A 1 203 ? -5.315 -19.164 8.237 1.00 95.06 203 ILE A CA 1
ATOM 1620 C C . ILE A 1 203 ? -6.766 -18.754 8.467 1.00 95.06 203 ILE A C 1
ATOM 1622 O O . ILE A 1 203 ? -7.596 -18.859 7.581 1.00 95.06 203 ILE A O 1
ATOM 1626 N N . HIS A 1 204 ? -7.072 -18.229 9.648 1.00 96.00 204 HIS A N 1
ATOM 1627 C CA . HIS A 1 204 ? -8.416 -17.729 9.921 1.00 96.00 204 HIS A CA 1
ATOM 1628 C C . HIS A 1 204 ? -8.654 -16.381 9.217 1.00 96.00 204 HIS A C 1
ATOM 1630 O O . HIS A 1 204 ? -8.139 -15.347 9.646 1.00 96.00 204 HIS A O 1
ATOM 1636 N N . GLY A 1 205 ? -9.431 -16.394 8.133 1.00 92.56 205 GLY A N 1
ATOM 1637 C CA . GLY A 1 205 ? -9.762 -15.210 7.342 1.00 92.56 205 GLY A CA 1
ATOM 1638 C C . GLY A 1 205 ? -10.828 -15.496 6.284 1.00 92.56 205 GLY A C 1
ATOM 1639 O O . GLY A 1 205 ? -11.294 -16.622 6.132 1.00 92.56 205 GLY A O 1
ATOM 1640 N N . LYS A 1 206 ? -11.236 -14.467 5.537 1.00 92.44 206 LYS A N 1
ATOM 1641 C CA . LYS A 1 206 ? -12.146 -14.653 4.399 1.00 92.44 206 LYS A CA 1
ATOM 1642 C C . LYS A 1 206 ? -11.355 -15.229 3.228 1.00 92.44 206 LYS A C 1
ATOM 1644 O O . LYS A 1 206 ? -10.421 -14.586 2.765 1.00 92.44 206 LYS A O 1
ATOM 1649 N N . TYR A 1 207 ? -11.766 -16.391 2.724 1.00 88.00 207 TYR A N 1
ATOM 1650 C CA . TYR A 1 207 ? -11.068 -17.124 1.658 1.00 88.00 207 TYR A CA 1
ATOM 1651 C C . TYR A 1 207 ? -10.639 -16.261 0.464 1.00 88.00 207 TYR A C 1
ATOM 1653 O O . TYR A 1 207 ? -9.509 -16.372 -0.000 1.00 88.00 207 TYR A O 1
ATOM 1661 N N . SER A 1 208 ? -11.525 -15.381 -0.005 1.00 88.06 208 SER A N 1
ATOM 1662 C CA . SER A 1 208 ? -11.288 -14.539 -1.179 1.00 88.06 208 SER A CA 1
ATOM 1663 C C . SER A 1 208 ? -10.695 -13.164 -0.865 1.00 88.06 208 SER A C 1
ATOM 1665 O O . SER A 1 208 ? -10.521 -12.379 -1.784 1.00 88.06 208 SER A O 1
ATOM 1667 N N . HIS A 1 209 ? -10.427 -12.829 0.402 1.00 91.38 209 HIS A N 1
ATOM 1668 C CA . HIS A 1 209 ? -9.856 -11.525 0.741 1.00 91.38 209 HIS A CA 1
ATOM 1669 C C . HIS A 1 209 ? -8.367 -11.491 0.397 1.00 91.38 209 HIS A C 1
ATOM 1671 O O . HIS A 1 209 ? -7.625 -12.439 0.660 1.00 91.38 209 HIS A O 1
ATOM 1677 N N . GLU A 1 210 ? -7.909 -10.373 -0.145 1.00 90.50 210 GLU A N 1
ATOM 1678 C CA . GLU A 1 210 ? -6.594 -10.205 -0.754 1.00 90.50 210 GLU A CA 1
ATOM 1679 C C . GLU A 1 210 ? -5.461 -10.470 0.236 1.00 90.50 210 GLU A C 1
ATOM 1681 O O . GLU A 1 210 ? -4.478 -11.125 -0.102 1.00 90.50 210 GLU A O 1
ATOM 1686 N N . GLU A 1 211 ? -5.620 -10.041 1.489 1.00 94.38 211 GLU A N 1
ATOM 1687 C CA . GLU A 1 211 ? -4.651 -10.333 2.552 1.00 94.38 211 GLU A CA 1
ATOM 1688 C C . GLU A 1 211 ? -4.544 -11.841 2.838 1.00 94.38 211 GLU A C 1
ATOM 1690 O O . GLU A 1 211 ? -3.450 -12.361 3.081 1.00 94.38 211 GLU A O 1
ATOM 1695 N N . THR A 1 212 ? -5.670 -12.561 2.781 1.00 94.81 212 THR A N 1
ATOM 1696 C CA . THR A 1 212 ? -5.725 -14.014 2.984 1.00 94.81 212 THR A CA 1
ATOM 1697 C C . THR A 1 212 ? -5.081 -14.738 1.807 1.00 94.81 212 THR A C 1
ATOM 1699 O O . THR A 1 212 ? -4.228 -15.597 2.030 1.00 94.81 212 THR A O 1
ATOM 1702 N N . VAL A 1 213 ? -5.393 -14.337 0.571 1.00 92.62 213 VAL A N 1
ATOM 1703 C CA . VAL A 1 213 ? -4.787 -14.883 -0.656 1.00 92.62 213 VAL A CA 1
ATOM 1704 C C . VAL A 1 213 ? -3.274 -14.638 -0.683 1.00 92.62 213 VAL A C 1
ATOM 1706 O O . VAL A 1 213 ? -2.494 -15.569 -0.908 1.00 92.62 213 VAL A O 1
ATOM 1709 N N . ALA A 1 214 ? -2.830 -13.414 -0.383 1.00 93.12 214 ALA A N 1
ATOM 1710 C CA . ALA A 1 214 ? -1.413 -13.078 -0.296 1.00 93.12 214 ALA A CA 1
ATOM 1711 C C . ALA A 1 214 ? -0.715 -13.921 0.778 1.00 93.12 214 ALA A C 1
ATOM 1713 O O . ALA A 1 214 ? 0.306 -14.544 0.493 1.00 93.12 214 ALA A O 1
ATOM 1714 N N . THR A 1 215 ? -1.289 -14.022 1.980 1.00 94.44 215 THR A N 1
ATOM 1715 C CA . THR A 1 215 ? -0.730 -14.821 3.084 1.00 94.44 215 THR A CA 1
ATOM 1716 C C . THR A 1 215 ? -0.634 -16.304 2.734 1.00 94.44 215 THR A C 1
ATOM 1718 O O . THR A 1 215 ? 0.414 -16.914 2.951 1.00 94.44 215 THR A O 1
ATOM 1721 N N . ALA A 1 216 ? -1.688 -16.874 2.148 1.00 93.69 216 ALA A N 1
ATOM 1722 C CA . ALA A 1 216 ? -1.723 -18.265 1.714 1.00 93.69 216 ALA A CA 1
ATOM 1723 C C . ALA A 1 216 ? -0.654 -18.568 0.654 1.00 93.69 216 ALA A C 1
ATOM 1725 O O . ALA A 1 216 ? -0.060 -19.642 0.679 1.00 93.69 216 ALA A O 1
ATOM 1726 N N . SER A 1 217 ? -0.323 -17.606 -0.216 1.00 92.75 217 SER A N 1
ATOM 1727 C CA . SER A 1 217 ? 0.737 -17.778 -1.222 1.00 92.75 217 SER A CA 1
ATOM 1728 C C . SER A 1 217 ? 2.145 -17.970 -0.631 1.00 92.75 217 SER A C 1
ATOM 1730 O O . SER A 1 217 ? 3.026 -18.487 -1.315 1.00 92.75 217 SER A O 1
ATOM 1732 N N . PHE A 1 218 ? 2.366 -17.582 0.634 1.00 92.06 218 PHE A N 1
ATOM 1733 C CA . PHE A 1 218 ? 3.616 -17.827 1.368 1.00 92.06 218 PHE A CA 1
ATOM 1734 C C . PHE A 1 218 ? 3.615 -19.150 2.146 1.00 92.06 218 PHE A C 1
ATOM 1736 O O . PHE A 1 218 ? 4.655 -19.535 2.685 1.00 92.06 218 PHE A O 1
ATOM 1743 N N . ALA A 1 219 ? 2.471 -19.829 2.243 1.00 91.75 219 ALA A N 1
ATOM 1744 C CA . ALA A 1 219 ? 2.341 -21.081 2.969 1.00 91.75 219 ALA A CA 1
ATOM 1745 C C . ALA A 1 219 ? 2.693 -22.284 2.087 1.00 91.75 219 ALA A C 1
ATOM 1747 O O . ALA A 1 219 ? 2.384 -22.330 0.901 1.00 91.75 219 ALA A O 1
ATOM 1748 N N . ASP A 1 220 ? 3.310 -23.292 2.703 1.00 88.31 220 ASP A N 1
ATOM 1749 C CA . ASP A 1 220 ? 3.569 -24.584 2.065 1.00 88.31 220 ASP A CA 1
ATOM 1750 C C . ASP A 1 220 ? 2.297 -25.454 2.078 1.00 88.31 220 ASP A C 1
ATOM 1752 O O . ASP A 1 220 ? 1.719 -25.759 1.036 1.00 88.31 220 ASP A O 1
ATOM 1756 N N . LYS A 1 221 ? 1.849 -25.817 3.286 1.00 92.62 221 LYS A N 1
ATOM 1757 C CA . LYS A 1 221 ? 0.594 -26.524 3.551 1.00 92.62 221 LYS A CA 1
ATOM 1758 C C . LYS A 1 221 ? -0.291 -25.607 4.368 1.00 92.62 221 LYS A C 1
ATOM 1760 O O . LYS A 1 221 ? 0.152 -25.101 5.404 1.00 92.62 221 LYS A O 1
ATOM 1765 N N . TYR A 1 222 ? -1.527 -25.411 3.936 1.00 94.25 222 TYR A N 1
ATOM 1766 C CA . TYR A 1 222 ? -2.461 -24.573 4.666 1.00 94.25 222 TYR A CA 1
ATOM 1767 C C . TYR A 1 222 ? -3.908 -25.018 4.500 1.00 94.25 222 TYR A C 1
ATOM 1769 O O . TYR A 1 222 ? -4.267 -25.682 3.529 1.00 94.25 222 TYR A O 1
ATOM 1777 N N . ILE A 1 223 ? -4.719 -24.604 5.465 1.00 95.25 223 ILE A N 1
ATOM 1778 C CA . ILE A 1 223 ? -6.172 -24.506 5.360 1.00 95.25 223 ILE A CA 1
ATOM 1779 C C . ILE A 1 223 ? -6.563 -23.066 5.695 1.00 95.25 223 ILE A C 1
ATOM 1781 O O . ILE A 1 223 ? -5.882 -22.418 6.496 1.00 95.25 223 ILE A O 1
ATOM 1785 N N . ILE A 1 224 ? -7.616 -22.573 5.050 1.00 92.75 224 ILE A N 1
ATOM 1786 C CA . ILE A 1 224 ? -8.241 -21.281 5.350 1.00 92.75 224 ILE A CA 1
ATOM 1787 C C . ILE A 1 224 ? -9.567 -21.576 6.041 1.00 92.75 224 ILE A C 1
ATOM 1789 O O . ILE A 1 224 ? -10.342 -22.353 5.439 1.00 92.75 224 ILE A O 1
#

Radius of gyration: 20.26 Å; Cα contacts (8 Å, |Δi|>4): 325; chains: 1; bounding box: 50×50×68 Å

Sequence (224 aa):
MRRPRLSSTRVNATVAADKVDGRAVRRSLNKTGRYVRKPVKDPKSNELMEEHGVGYSSTGLVAQMREQGNEWQQGEVNVKLAKAYGYCWGVERAVRMAYEARNAFPDKRVHITNEIIHNPEVNQRLRELDINIFEEEAGPKGKDYGAIKEGDVV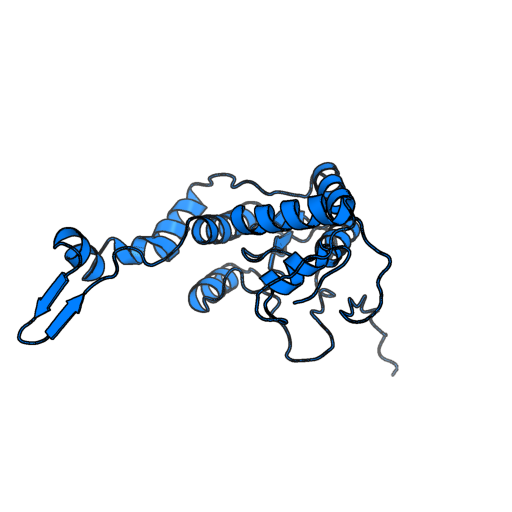IFPAFGATVQEMQLFRDRKVEMVDTTCPWVAKVWNSVDIYGRKSFTSVIHGKYSHEETVATASFADKYII

InterPro domains:
  IPR003451 4-hydroxy-3-methylbut-2-enyl diphosphate reductase [PF02401] (79-223)